Protein AF-A0A662X5G7-F1 (afdb_monomer_lite)

Secondary structure (DSSP, 8-state):
-----PPPPGGGHHHHGGGSPPPP----HHHHHHHHHHHHHHHHHHHHHHHHHHHHHHHHHHHHHHHHHHTTSSTT-TTTHHHHHHHHHHHHHHHHHHHHHHHHHHHHHTTTS-HHHHHHHHHHHHHHHHHHHHHHHHHHHHHHHHHHHHHHH-HHHHHHHHHHHHHHHHHHHHHH-TT-HHHHHHHHHGGG-S---S-----S-HHHHHHHHHHHHHHHHHHTTTS--HHHHHHHHTS---HHHHHHHHHHHTT----TT-TTSHHHH-HHHHHHHHHHHHHHHHHHHHHHHHHHHHHHHHHHHHHHHHHHHHHHHHHHHHHHHHHHHHHHHHHHHHHHHTT-

Sequence (344 aa):
MKKDYQQAPDEDVAAAASRLPPPIPAMTLDAQEKRRSAVICTVLAICASLVAVSWLVAISTVFNAHTLASAGFAPFGKSVLQDVYVSLAYIFVVVAVLVTIAVNILVCRAVSLRRALALSVLWRVLLVSVSCFLVALVAANIDAFGYGDRVTSREVEFREEFNDFFCDLRVTQVCADEGEYSKLLEMFSAVETDGSSTNKTLGASSTSASERVWRYCRTELVDHNGSLLMTQLAFLGSCNTTNTVDNWCGNYTMGLSSNASSPLSPFSVNPGKYRSFQTEWPKRVRLDTFYLGIVLVCLLLLCFSMRTIKDDGRAARAGFELVEVKSTVAARDNAEGIQSRTLR

pLDDT: mean 72.73, std 13.63, range [34.59, 94.19]

Foldseek 3Di:
DDDDDDDDDPPPPVVVVVPDDDPPPPCPPVNVVVVVLVVLLVLLLVLLVLLLVLLVLVLVLLVVLLVCVLLCLVVPPPDDVSVVSVVLSVVSVVLSVVSNVLSVCCNVCVVPDDVLVSLVSSLVNLVVSLVSLVVVLVSLVVSLVVLLCCVPVVVQVLLVSVLVSLLLLVLLVQLLPPPNVVLLCLLQVCVPDPDDPDDDPPVPDPVVSVVLSVVSNVVSCVSCVSDRDPVSVVLNVVADDDSLQSNLSNCVSVVHDRRSPDCSGRCNRGVVSSVCSSPVSSVSSVVSSVVSVVSSVVSVVSSVVSVVVSVVVVVVVVVVVVVVVVVVVVVVVVVVVVVVVVVD

Radius of gyration: 38.56 Å; chains: 1; bounding box: 90×52×142 Å

Structure (mmCIF, N/CA/C/O backbone):
data_AF-A0A662X5G7-F1
#
_entry.id   AF-A0A662X5G7-F1
#
loop_
_atom_site.group_PDB
_atom_site.id
_atom_site.type_symbol
_atom_site.label_atom_id
_atom_site.label_alt_id
_atom_site.label_comp_id
_atom_site.label_asym_id
_atom_site.label_entity_id
_atom_site.label_seq_id
_atom_site.pdbx_PDB_ins_code
_atom_site.Cartn_x
_atom_site.Cartn_y
_atom_site.Cartn_z
_atom_site.occupancy
_atom_site.B_iso_or_equiv
_atom_site.auth_seq_id
_atom_site.auth_comp_id
_atom_site.auth_asym_id
_atom_site.auth_atom_id
_atom_site.pdbx_PDB_model_num
ATOM 1 N N . MET A 1 1 ? 42.450 -31.951 -93.148 1.00 42.38 1 MET A N 1
ATOM 2 C CA . MET A 1 1 ? 41.132 -31.302 -92.988 1.00 42.38 1 MET A CA 1
ATOM 3 C C . MET A 1 1 ? 41.199 -30.363 -91.790 1.00 42.38 1 MET A C 1
ATOM 5 O O . MET A 1 1 ? 41.261 -30.839 -90.664 1.00 42.38 1 MET A O 1
ATOM 9 N N . LYS A 1 2 ? 41.308 -29.052 -92.044 1.00 36.97 2 LYS A N 1
ATOM 10 C CA . LYS A 1 2 ? 41.233 -27.984 -91.033 1.00 36.97 2 LYS A CA 1
ATOM 11 C C . LYS A 1 2 ? 39.755 -27.748 -90.702 1.00 36.97 2 LYS A C 1
ATOM 13 O O . LYS A 1 2 ? 38.946 -27.717 -91.622 1.00 36.97 2 LYS A O 1
ATOM 18 N N . LYS A 1 3 ? 39.410 -27.647 -89.416 1.00 46.53 3 LYS A N 1
ATOM 19 C CA . LYS A 1 3 ? 38.078 -27.225 -88.964 1.00 46.53 3 LYS A CA 1
ATOM 20 C C . LYS A 1 3 ? 38.102 -25.712 -88.780 1.00 46.53 3 LYS A C 1
ATOM 22 O O . LYS A 1 3 ? 38.839 -25.226 -87.926 1.00 46.53 3 LYS A O 1
ATOM 27 N N . ASP A 1 4 ? 37.310 -25.012 -89.579 1.00 46.53 4 ASP A N 1
ATOM 28 C CA . ASP A 1 4 ? 37.060 -23.584 -89.432 1.00 46.53 4 ASP A CA 1
ATOM 29 C C . ASP A 1 4 ? 36.058 -23.368 -88.290 1.00 46.53 4 ASP A C 1
ATOM 31 O O . ASP A 1 4 ? 34.952 -23.910 -88.298 1.00 46.53 4 ASP A O 1
ATOM 35 N N . TYR A 1 5 ? 36.475 -22.614 -87.272 1.00 48.06 5 TYR A N 1
ATOM 36 C CA . TYR A 1 5 ? 35.601 -22.122 -86.211 1.00 48.06 5 TYR A CA 1
ATOM 37 C C . TYR A 1 5 ? 34.885 -20.874 -86.736 1.00 48.06 5 TYR A C 1
ATOM 39 O O . TYR A 1 5 ? 35.506 -19.828 -86.919 1.00 48.06 5 TYR A O 1
ATOM 47 N N . GLN A 1 6 ? 33.583 -20.993 -86.999 1.00 48.44 6 GLN A N 1
ATOM 48 C CA . GLN A 1 6 ? 32.720 -19.848 -87.273 1.00 48.44 6 GLN A CA 1
ATOM 49 C C . GLN A 1 6 ? 32.523 -19.040 -85.990 1.00 48.44 6 GLN A C 1
ATOM 51 O O . GLN A 1 6 ? 32.000 -19.527 -84.988 1.00 48.44 6 GLN A O 1
ATOM 56 N N . GLN A 1 7 ? 32.984 -17.798 -86.051 1.00 50.19 7 GLN A N 1
ATOM 57 C CA . GLN A 1 7 ? 32.819 -16.766 -85.044 1.00 50.19 7 GLN A CA 1
ATOM 58 C C . GLN A 1 7 ? 31.354 -16.308 -85.058 1.00 50.19 7 GLN A C 1
ATOM 60 O O . GLN A 1 7 ? 30.840 -15.900 -86.100 1.00 50.19 7 GLN A O 1
ATOM 65 N N . ALA A 1 8 ? 30.664 -16.459 -83.926 1.00 54.62 8 ALA A N 1
ATOM 66 C CA . ALA A 1 8 ? 29.292 -15.992 -83.762 1.00 54.62 8 ALA A CA 1
ATOM 67 C C . ALA A 1 8 ? 29.250 -14.448 -83.786 1.00 54.62 8 ALA A C 1
ATOM 69 O O . ALA A 1 8 ? 30.178 -13.824 -83.268 1.00 54.62 8 ALA A O 1
ATOM 70 N N . PRO A 1 9 ? 28.217 -13.829 -84.386 1.00 53.16 9 PRO A N 1
ATOM 71 C CA . PRO A 1 9 ? 28.093 -12.377 -84.461 1.00 53.16 9 PRO A CA 1
ATOM 72 C C . PRO A 1 9 ? 27.760 -11.765 -83.089 1.00 53.16 9 PRO A C 1
ATOM 74 O O . PRO A 1 9 ? 26.829 -12.193 -82.412 1.00 53.16 9 PRO A O 1
ATOM 77 N N . ASP A 1 10 ? 28.521 -10.737 -82.709 1.00 56.06 10 ASP A N 1
ATOM 78 C CA . ASP A 1 10 ? 28.479 -9.996 -81.434 1.00 56.06 10 ASP A CA 1
ATOM 79 C C . ASP A 1 10 ? 27.218 -9.115 -81.219 1.00 56.06 10 ASP A C 1
ATOM 81 O O . ASP A 1 10 ? 27.183 -8.285 -80.309 1.00 56.06 10 ASP A O 1
ATOM 85 N N . GLU A 1 11 ? 26.159 -9.252 -82.022 1.00 55.19 11 GLU A N 1
ATOM 86 C CA . GLU A 1 11 ? 25.048 -8.279 -82.025 1.00 55.19 11 GLU A CA 1
ATOM 87 C C . GLU A 1 11 ? 23.977 -8.488 -80.934 1.00 55.19 11 GLU A C 1
ATOM 89 O O . GLU A 1 11 ? 23.247 -7.548 -80.619 1.00 55.19 11 GLU A O 1
ATOM 94 N N . ASP A 1 12 ? 23.928 -9.640 -80.256 1.00 51.19 12 ASP A N 1
ATOM 95 C CA . ASP A 1 12 ? 22.865 -9.928 -79.270 1.00 51.19 12 ASP A CA 1
ATOM 96 C C . ASP A 1 12 ? 23.218 -9.598 -77.803 1.00 51.19 12 ASP A C 1
ATOM 98 O O . ASP A 1 12 ? 22.360 -9.663 -76.918 1.00 51.19 12 ASP A O 1
ATOM 102 N N . VAL A 1 13 ? 24.454 -9.179 -77.504 1.00 55.19 13 VAL A N 1
ATOM 103 C CA . VAL A 1 13 ? 24.863 -8.852 -76.119 1.00 55.19 13 VAL A CA 1
ATOM 104 C C . VAL A 1 13 ? 24.394 -7.450 -75.697 1.00 55.19 13 VAL A C 1
ATOM 106 O O . VAL A 1 13 ? 24.123 -7.206 -74.518 1.00 55.19 13 VAL A O 1
ATOM 109 N N . ALA A 1 14 ? 24.204 -6.531 -76.648 1.00 55.00 14 ALA A N 1
ATOM 110 C CA . ALA A 1 14 ? 23.790 -5.157 -76.352 1.00 55.00 14 ALA A CA 1
ATOM 111 C C . ALA A 1 14 ? 22.304 -5.040 -75.947 1.00 55.00 14 ALA A C 1
ATOM 113 O O . ALA A 1 14 ? 21.947 -4.183 -75.136 1.00 55.00 14 ALA A O 1
ATOM 114 N N . ALA A 1 15 ? 21.432 -5.924 -76.445 1.00 54.62 15 ALA A N 1
ATOM 115 C CA . ALA A 1 15 ? 19.996 -5.876 -76.157 1.00 54.62 15 ALA A CA 1
ATOM 116 C C . ALA A 1 15 ? 19.617 -6.463 -74.780 1.00 54.62 15 ALA A C 1
ATOM 118 O O . ALA A 1 15 ? 18.563 -6.126 -74.238 1.00 54.62 15 ALA A O 1
ATOM 119 N N . ALA A 1 16 ? 20.479 -7.287 -74.173 1.00 55.69 16 ALA A N 1
ATOM 120 C CA . ALA A 1 16 ? 20.254 -7.845 -72.836 1.00 55.69 16 ALA A CA 1
ATOM 121 C C . ALA A 1 16 ? 20.600 -6.861 -71.697 1.00 55.69 16 ALA A C 1
ATOM 123 O O . ALA A 1 16 ? 20.043 -6.963 -70.603 1.00 55.69 16 ALA A O 1
ATOM 124 N N . ALA A 1 17 ? 21.462 -5.869 -71.949 1.00 56.16 17 ALA A N 1
ATOM 125 C CA . ALA A 1 17 ? 21.876 -4.883 -70.946 1.00 56.16 17 ALA A CA 1
ATOM 126 C C . ALA A 1 17 ? 20.803 -3.815 -70.638 1.00 56.16 17 ALA A C 1
ATOM 128 O O . ALA A 1 17 ? 20.851 -3.178 -69.587 1.00 56.16 17 ALA A O 1
ATOM 129 N N . SER A 1 18 ? 19.802 -3.637 -71.508 1.00 56.34 18 SER A N 1
ATOM 130 C CA . SER A 1 18 ? 18.741 -2.626 -71.347 1.00 56.34 18 SER A CA 1
ATOM 131 C C . SER A 1 18 ? 17.572 -3.066 -70.451 1.00 56.34 18 SER A C 1
ATOM 133 O O . SER A 1 18 ? 16.663 -2.278 -70.195 1.00 56.34 18 SER A O 1
ATOM 135 N N . ARG A 1 19 ? 17.593 -4.307 -69.941 1.00 58.38 19 ARG A N 1
ATOM 136 C CA . ARG A 1 19 ? 16.584 -4.852 -69.008 1.00 58.38 19 ARG A CA 1
ATOM 137 C C . ARG A 1 19 ? 17.093 -5.022 -67.578 1.00 58.38 19 ARG A C 1
ATOM 139 O O . ARG A 1 19 ? 16.466 -5.724 -66.786 1.00 58.38 19 ARG A O 1
ATOM 146 N N . LEU A 1 20 ? 18.220 -4.403 -67.230 1.00 61.62 20 LEU A N 1
ATOM 147 C CA . LEU A 1 20 ? 18.633 -4.345 -65.834 1.00 61.62 20 LEU A CA 1
ATOM 148 C C . LEU A 1 20 ? 17.648 -3.438 -65.076 1.00 61.62 20 LEU A C 1
ATOM 150 O O . LEU A 1 20 ? 17.438 -2.298 -65.498 1.00 61.62 20 LEU A O 1
ATOM 154 N N . PRO A 1 21 ? 17.005 -3.927 -63.996 1.00 71.06 21 PRO A N 1
ATOM 155 C CA . PRO A 1 21 ? 16.159 -3.083 -63.165 1.00 71.06 21 PRO A CA 1
ATOM 156 C C . PRO A 1 21 ? 16.972 -1.861 -62.717 1.00 71.06 21 PRO A C 1
ATOM 158 O O . PRO A 1 21 ? 18.174 -2.003 -62.462 1.00 71.06 21 PRO A O 1
ATOM 161 N N . PRO A 1 22 ? 16.356 -0.666 -62.643 1.00 69.88 22 PRO A N 1
ATOM 162 C CA . PRO A 1 22 ? 17.065 0.539 -62.240 1.00 69.88 22 PRO A CA 1
ATOM 163 C C . PRO A 1 22 ? 17.804 0.267 -60.924 1.00 69.88 22 PRO A C 1
ATOM 165 O O . PRO A 1 22 ? 17.226 -0.375 -60.038 1.00 69.88 22 PRO A O 1
ATOM 16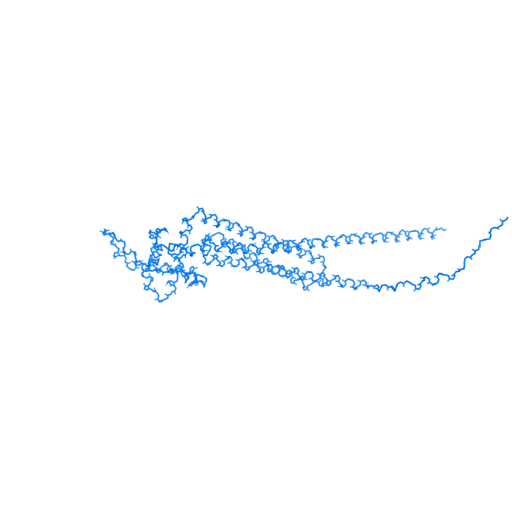8 N N . PRO A 1 23 ? 19.073 0.698 -60.794 1.00 63.03 23 PRO A N 1
ATOM 169 C CA . PRO A 1 23 ? 19.844 0.469 -59.585 1.00 63.03 23 PRO A CA 1
ATOM 170 C C . PRO A 1 23 ? 19.035 1.013 -58.414 1.00 63.03 23 PRO A C 1
ATOM 172 O O . PRO A 1 23 ? 18.697 2.198 -58.385 1.00 63.03 23 PRO A O 1
ATOM 175 N N . ILE A 1 24 ? 18.669 0.124 -57.485 1.00 61.56 24 ILE A N 1
ATOM 176 C CA . ILE A 1 24 ? 17.982 0.506 -56.253 1.00 61.56 24 ILE A CA 1
ATOM 177 C C . ILE A 1 24 ? 18.830 1.629 -55.655 1.00 61.56 24 ILE A C 1
ATOM 179 O O . ILE A 1 24 ? 20.022 1.391 -55.434 1.00 61.56 24 ILE A O 1
ATOM 183 N N . PRO A 1 25 ? 18.282 2.845 -55.458 1.00 60.75 25 PRO A N 1
ATOM 184 C CA . PRO A 1 25 ? 19.070 3.969 -54.987 1.00 60.75 25 PRO A CA 1
ATOM 185 C C . PRO A 1 25 ? 19.725 3.534 -53.687 1.00 60.75 25 PRO A C 1
ATOM 187 O O . PRO A 1 25 ? 19.033 3.212 -52.718 1.00 60.75 25 PRO A O 1
ATOM 190 N N . ALA A 1 26 ? 21.056 3.434 -53.716 1.00 61.00 26 ALA A N 1
ATOM 191 C CA . ALA A 1 26 ? 21.847 3.015 -52.580 1.00 61.00 26 ALA A CA 1
ATOM 192 C C . ALA A 1 26 ? 21.530 3.996 -51.458 1.00 61.00 26 ALA A C 1
ATOM 194 O O . ALA A 1 26 ? 21.950 5.152 -51.483 1.00 61.00 26 ALA A O 1
ATOM 195 N N . MET A 1 27 ? 20.695 3.553 -50.520 1.00 55.91 27 MET A N 1
ATOM 196 C CA . MET A 1 27 ? 20.381 4.321 -49.334 1.00 55.91 27 MET A CA 1
ATOM 197 C C . MET A 1 27 ? 21.729 4.600 -48.681 1.00 55.91 27 MET A C 1
ATOM 199 O O . MET A 1 27 ? 22.425 3.659 -48.296 1.00 55.91 27 MET A O 1
ATOM 203 N N . THR A 1 28 ? 22.140 5.868 -48.668 1.00 75.69 28 THR A N 1
ATOM 204 C CA . THR A 1 28 ? 23.472 6.236 -48.196 1.00 75.69 28 THR A CA 1
ATOM 205 C C . THR A 1 28 ? 23.640 5.709 -46.776 1.00 75.69 28 THR A C 1
ATOM 207 O O . THR A 1 28 ? 22.684 5.701 -45.992 1.00 75.69 28 THR A O 1
ATOM 210 N N . LEU A 1 29 ? 24.833 5.205 -46.458 1.00 72.50 29 LEU A N 1
ATOM 211 C CA . LEU A 1 29 ? 25.148 4.600 -45.160 1.00 72.50 29 LEU A CA 1
ATOM 212 C C . LEU A 1 29 ? 24.662 5.494 -43.993 1.00 72.50 29 LEU A C 1
ATOM 214 O O . LEU A 1 29 ? 24.060 5.008 -43.034 1.00 72.50 29 LEU A O 1
ATOM 218 N N . ASP A 1 30 ? 24.783 6.813 -44.170 1.00 74.06 30 ASP A N 1
ATOM 219 C CA . ASP A 1 30 ? 24.312 7.866 -43.265 1.00 74.06 30 ASP A CA 1
ATOM 220 C C . ASP A 1 30 ? 22.794 7.851 -43.018 1.00 74.06 30 ASP A C 1
ATOM 222 O O . ASP A 1 30 ? 22.331 8.045 -41.889 1.00 74.06 30 ASP A O 1
ATOM 226 N N . ALA A 1 31 ? 21.981 7.605 -44.050 1.00 76.00 31 ALA A N 1
ATOM 227 C CA . ALA A 1 31 ? 20.525 7.546 -43.926 1.00 76.00 31 ALA A CA 1
ATOM 228 C C . ALA A 1 31 ? 20.070 6.292 -43.159 1.00 76.00 31 ALA A C 1
ATOM 230 O O . ALA A 1 31 ? 19.127 6.364 -42.359 1.00 76.00 31 ALA A O 1
ATOM 231 N N . GLN A 1 32 ? 20.757 5.158 -43.349 1.00 74.25 32 GLN A N 1
ATOM 232 C CA . GLN A 1 32 ? 20.520 3.959 -42.542 1.00 74.25 32 GLN A CA 1
ATOM 233 C C . GLN A 1 32 ? 20.959 4.155 -41.088 1.00 74.25 32 GLN A C 1
ATOM 235 O O . GLN A 1 32 ? 20.225 3.768 -40.172 1.00 74.25 32 GLN A O 1
ATOM 240 N N . GLU A 1 33 ? 22.106 4.792 -40.850 1.00 74.69 33 GLU A N 1
ATOM 241 C CA . GLU A 1 33 ? 22.590 5.060 -39.496 1.00 74.69 33 GLU A CA 1
ATOM 242 C C . GLU A 1 33 ? 21.677 6.034 -38.738 1.00 74.69 33 GLU A C 1
ATOM 244 O O . GLU A 1 33 ? 21.334 5.787 -37.575 1.00 74.69 33 GLU A O 1
ATOM 249 N N . LYS A 1 34 ? 21.188 7.085 -39.405 1.00 76.00 34 LYS A N 1
ATOM 250 C CA . LYS A 1 34 ? 20.240 8.042 -38.818 1.00 76.00 34 LYS A CA 1
ATOM 251 C C . LYS A 1 34 ? 18.914 7.377 -38.442 1.00 76.00 34 LYS A C 1
ATOM 253 O O . LYS A 1 34 ? 18.412 7.616 -37.342 1.00 76.00 34 LYS A O 1
ATOM 258 N N . ARG A 1 35 ? 18.376 6.490 -39.294 1.00 77.44 35 ARG A N 1
ATOM 259 C CA . ARG A 1 35 ? 17.173 5.695 -38.968 1.00 77.44 35 ARG A CA 1
ATOM 260 C C . ARG A 1 35 ? 17.403 4.775 -37.771 1.00 77.44 35 ARG A C 1
ATOM 262 O O . ARG A 1 35 ? 16.580 4.767 -36.860 1.00 77.44 35 ARG A O 1
ATOM 269 N N . ARG A 1 36 ? 18.525 4.048 -37.727 1.00 74.88 36 ARG A N 1
ATOM 270 C CA . ARG A 1 36 ? 18.869 3.180 -36.584 1.00 74.88 36 ARG A CA 1
ATOM 271 C C . ARG A 1 36 ? 19.012 3.982 -35.289 1.00 74.88 36 ARG A C 1
ATOM 273 O O . ARG A 1 36 ? 18.505 3.559 -34.255 1.00 74.88 36 ARG A O 1
ATOM 280 N N . SER A 1 37 ? 19.639 5.157 -35.350 1.00 73.56 37 SER A N 1
ATOM 281 C CA . SER A 1 37 ? 19.768 6.052 -34.195 1.00 73.56 37 SER A CA 1
ATOM 282 C C . SER A 1 37 ? 18.413 6.527 -33.678 1.00 73.56 37 SER A C 1
ATOM 284 O O . SER A 1 37 ? 18.194 6.512 -32.472 1.00 73.56 37 SER A O 1
ATOM 286 N N . ALA A 1 38 ? 17.510 6.931 -34.577 1.00 75.19 38 ALA A N 1
ATOM 287 C CA . ALA A 1 38 ? 16.179 7.395 -34.203 1.00 75.19 38 ALA A CA 1
ATOM 288 C C . ALA A 1 38 ? 15.377 6.285 -33.510 1.00 75.19 38 ALA A C 1
ATOM 290 O O . ALA A 1 38 ? 14.858 6.507 -32.422 1.00 75.19 38 ALA A O 1
ATOM 291 N N . VAL A 1 39 ? 15.369 5.075 -34.081 1.00 76.12 39 VAL A N 1
ATOM 292 C CA . VAL A 1 39 ? 14.680 3.912 -33.497 1.00 76.12 39 VAL A CA 1
ATOM 293 C C . VAL A 1 39 ? 15.213 3.596 -32.097 1.00 76.12 39 VAL A C 1
ATOM 295 O O . VAL A 1 39 ? 14.427 3.424 -31.170 1.00 76.12 39 VAL A O 1
ATOM 298 N N . ILE A 1 40 ? 16.537 3.576 -31.910 1.00 71.69 40 ILE A N 1
ATOM 299 C CA . ILE A 1 40 ? 17.146 3.307 -30.598 1.00 71.69 40 ILE A CA 1
ATOM 300 C C . ILE A 1 40 ? 16.773 4.394 -29.584 1.00 71.69 40 ILE A C 1
ATOM 302 O O . ILE A 1 40 ? 16.412 4.066 -28.457 1.00 71.69 40 ILE A O 1
ATOM 306 N N . CYS A 1 41 ? 16.819 5.674 -29.964 1.00 71.56 41 CYS A N 1
ATOM 307 C CA . CYS A 1 41 ? 16.415 6.766 -29.076 1.00 71.56 41 CYS A CA 1
ATOM 308 C C . CYS A 1 41 ? 14.939 6.659 -28.668 1.00 71.56 41 CYS A C 1
ATOM 310 O O . CYS A 1 41 ? 14.622 6.853 -27.496 1.00 71.56 41 CYS A O 1
ATOM 312 N N . THR A 1 42 ? 14.047 6.301 -29.596 1.00 75.25 42 THR A N 1
ATOM 313 C CA . THR A 1 42 ? 12.626 6.081 -29.298 1.00 75.25 42 THR A CA 1
ATOM 314 C C . THR A 1 42 ? 12.429 4.913 -28.333 1.00 75.25 42 THR A C 1
ATOM 316 O O . THR A 1 42 ? 11.700 5.056 -27.356 1.00 75.25 42 THR A O 1
ATOM 319 N N . VAL A 1 43 ? 13.116 3.786 -28.546 1.00 76.62 43 VAL A N 1
ATOM 320 C CA . VAL A 1 43 ? 13.058 2.629 -27.635 1.00 76.62 43 VAL A CA 1
ATOM 321 C C . VAL A 1 43 ? 13.565 3.004 -26.243 1.00 76.62 43 VAL A C 1
ATOM 323 O O . VAL A 1 43 ? 12.911 2.696 -25.251 1.00 76.62 43 VAL A O 1
ATOM 326 N N . LEU A 1 44 ? 14.693 3.716 -26.156 1.00 72.44 44 LEU A N 1
ATOM 327 C CA . LEU A 1 44 ? 15.237 4.186 -24.882 1.00 72.44 44 LEU A CA 1
ATOM 328 C C . LEU A 1 44 ? 14.250 5.097 -24.150 1.00 72.44 44 LEU A C 1
ATOM 330 O O . LEU A 1 44 ? 14.040 4.896 -22.957 1.00 72.44 44 LEU A O 1
ATOM 334 N N . ALA A 1 45 ? 13.631 6.049 -24.853 1.00 73.00 45 ALA A N 1
ATOM 335 C CA . ALA A 1 45 ? 12.638 6.951 -24.278 1.00 73.00 45 ALA A CA 1
ATOM 336 C C . ALA A 1 45 ? 11.414 6.187 -23.749 1.00 73.00 45 ALA A C 1
ATOM 338 O O . ALA A 1 45 ? 11.026 6.392 -22.603 1.00 73.00 45 ALA A O 1
ATOM 339 N N . ILE A 1 46 ? 10.868 5.251 -24.534 1.00 77.31 46 ILE A N 1
ATOM 340 C CA . ILE A 1 46 ? 9.732 4.413 -24.121 1.00 77.31 46 ILE A CA 1
ATOM 341 C C . ILE A 1 46 ? 10.087 3.592 -22.876 1.00 77.31 46 ILE A C 1
ATOM 343 O O . ILE A 1 46 ? 9.335 3.602 -21.904 1.00 77.31 46 ILE A O 1
ATOM 347 N N . CYS A 1 47 ? 11.244 2.923 -22.862 1.00 75.31 47 CYS A N 1
ATOM 348 C CA . CYS A 1 47 ? 11.699 2.152 -21.704 1.00 75.31 47 CYS A CA 1
ATOM 349 C C . CYS A 1 47 ? 11.830 3.028 -20.454 1.00 75.31 47 CYS A C 1
ATOM 351 O O . CYS A 1 47 ? 11.394 2.636 -19.375 1.00 75.31 47 CYS A O 1
ATOM 353 N N . ALA A 1 48 ? 12.404 4.220 -20.597 1.00 72.69 48 ALA A N 1
ATOM 354 C CA . ALA A 1 48 ? 12.553 5.167 -19.502 1.00 72.69 48 ALA A CA 1
ATOM 355 C C . ALA A 1 48 ? 11.198 5.640 -18.953 1.00 72.69 48 ALA A C 1
ATOM 357 O O . ALA A 1 48 ? 11.008 5.666 -17.737 1.00 72.69 48 ALA A O 1
ATOM 358 N N . SER A 1 49 ? 10.241 5.952 -19.831 1.00 77.38 49 SER A N 1
ATOM 359 C CA . SER A 1 49 ? 8.877 6.312 -19.436 1.00 77.38 49 SER A CA 1
ATOM 360 C C . SER A 1 49 ? 8.161 5.161 -18.730 1.00 77.38 49 SER A C 1
ATOM 362 O O . SER A 1 49 ? 7.537 5.386 -17.699 1.00 77.38 49 SER A O 1
ATOM 364 N N . LEU A 1 50 ? 8.286 3.926 -19.226 1.00 78.12 50 LEU A N 1
ATOM 365 C CA . LEU A 1 50 ? 7.693 2.746 -18.586 1.00 78.12 50 LEU A CA 1
ATOM 366 C C . LEU A 1 50 ? 8.279 2.497 -17.194 1.00 78.12 50 LEU A C 1
ATOM 368 O O . LEU A 1 50 ? 7.534 2.198 -16.263 1.00 78.12 50 LEU A O 1
ATOM 372 N N . VAL A 1 51 ? 9.591 2.683 -17.028 1.00 78.12 51 VAL A N 1
ATOM 373 C CA . VAL A 1 51 ? 10.237 2.618 -15.713 1.00 78.12 51 VAL A CA 1
ATOM 374 C C . VAL A 1 51 ? 9.698 3.726 -14.801 1.00 78.12 51 VAL A C 1
ATOM 376 O O . VAL A 1 51 ? 9.287 3.436 -13.682 1.00 78.12 51 VAL A O 1
ATOM 379 N N . ALA A 1 52 ? 9.603 4.973 -15.259 1.00 76.81 52 ALA A N 1
ATOM 380 C CA . ALA A 1 52 ? 9.051 6.056 -14.439 1.00 76.81 52 ALA A CA 1
ATOM 381 C C . ALA A 1 52 ? 7.598 5.782 -14.000 1.00 76.81 52 ALA A C 1
ATOM 383 O O . ALA A 1 52 ? 7.275 5.897 -12.819 1.00 76.81 52 ALA A O 1
ATOM 384 N N . VAL A 1 53 ? 6.739 5.341 -14.926 1.00 78.31 53 VAL A N 1
ATOM 385 C CA . VAL A 1 53 ? 5.345 4.974 -14.631 1.00 78.31 53 VAL A CA 1
ATOM 386 C C . VAL A 1 53 ? 5.280 3.804 -13.651 1.00 78.31 53 VAL A C 1
ATOM 388 O O . VAL A 1 53 ? 4.484 3.847 -12.716 1.00 78.31 53 VAL A O 1
ATOM 391 N N . SER A 1 54 ? 6.146 2.794 -13.800 1.00 79.25 54 SER A N 1
ATOM 392 C CA . SER A 1 54 ? 6.206 1.674 -12.855 1.00 79.25 54 SER A CA 1
ATOM 393 C C . SER A 1 54 ? 6.471 2.153 -11.431 1.00 79.25 54 SER A C 1
ATOM 395 O O . SER A 1 54 ? 5.770 1.752 -10.504 1.00 79.25 54 SER A O 1
ATOM 397 N N . TRP A 1 55 ? 7.437 3.057 -11.256 1.00 80.56 55 TRP A N 1
ATOM 398 C CA . TRP A 1 55 ? 7.791 3.605 -9.951 1.00 80.56 55 TRP A CA 1
ATOM 399 C C . TRP A 1 55 ? 6.673 4.461 -9.357 1.00 80.56 55 TRP A C 1
ATOM 401 O O . TRP A 1 55 ? 6.444 4.378 -8.156 1.00 80.56 55 TRP A O 1
ATOM 411 N N . LEU A 1 56 ? 5.925 5.211 -10.170 1.00 78.56 56 LEU A N 1
ATOM 412 C CA . LEU A 1 56 ? 4.734 5.927 -9.700 1.00 78.56 56 LEU A CA 1
ATOM 413 C C . LEU A 1 56 ? 3.657 4.970 -9.177 1.00 78.56 56 LEU A C 1
ATOM 415 O O . LEU A 1 56 ? 3.079 5.227 -8.123 1.00 78.56 56 LEU A O 1
ATOM 419 N N . VAL A 1 57 ? 3.427 3.850 -9.871 1.00 75.88 57 VAL A N 1
ATOM 420 C CA . VAL A 1 57 ? 2.507 2.804 -9.400 1.00 75.88 57 VAL A CA 1
ATOM 421 C C . VAL A 1 57 ? 3.008 2.220 -8.080 1.00 75.88 57 VAL A C 1
ATOM 423 O O . VAL A 1 57 ? 2.248 2.180 -7.119 1.00 75.88 57 VAL A O 1
ATOM 426 N N . ALA A 1 58 ? 4.289 1.849 -7.990 1.00 73.94 58 ALA A N 1
ATOM 427 C CA . ALA A 1 58 ? 4.868 1.301 -6.763 1.00 73.94 58 ALA A CA 1
ATOM 428 C C . ALA A 1 58 ? 4.755 2.278 -5.582 1.00 73.94 58 ALA A C 1
ATOM 430 O O . ALA A 1 58 ? 4.272 1.904 -4.515 1.00 73.94 58 ALA A O 1
ATOM 431 N N . ILE A 1 59 ? 5.119 3.545 -5.783 1.00 75.44 59 ILE A N 1
ATOM 432 C CA . ILE A 1 59 ? 4.979 4.600 -4.773 1.00 75.44 59 ILE A CA 1
ATOM 433 C C . ILE A 1 59 ? 3.514 4.719 -4.349 1.00 75.44 59 ILE A C 1
ATOM 435 O O . ILE A 1 59 ? 3.233 4.657 -3.158 1.00 75.44 59 ILE A O 1
ATOM 439 N N . SER A 1 60 ? 2.573 4.805 -5.293 1.00 74.31 60 SER A N 1
ATOM 440 C CA . SER A 1 60 ? 1.147 4.887 -4.963 1.00 74.31 60 SER A CA 1
ATOM 441 C C . SER A 1 60 ? 0.665 3.674 -4.167 1.00 74.31 60 SER A C 1
ATOM 443 O O . SER A 1 60 ? -0.095 3.855 -3.222 1.00 74.31 60 SER A O 1
ATOM 445 N N . THR A 1 61 ? 1.101 2.456 -4.507 1.00 70.44 61 THR A N 1
ATOM 446 C CA . THR A 1 61 ? 0.725 1.244 -3.758 1.00 70.44 61 THR A CA 1
ATOM 447 C C . THR A 1 61 ? 1.289 1.256 -2.340 1.00 70.44 61 THR A C 1
ATOM 449 O O . THR A 1 61 ? 0.564 0.977 -1.391 1.00 70.44 61 THR A O 1
ATOM 452 N N . VAL A 1 62 ? 2.548 1.668 -2.165 1.00 70.00 62 VAL A N 1
ATOM 453 C CA . VAL A 1 62 ? 3.190 1.745 -0.847 1.00 70.00 62 VAL A CA 1
ATOM 454 C C . VAL A 1 62 ? 2.568 2.851 0.007 1.00 70.00 62 VAL A C 1
ATOM 456 O O . VAL A 1 62 ? 2.284 2.623 1.179 1.00 70.00 62 VAL A O 1
ATOM 459 N N . PHE A 1 63 ? 2.291 4.024 -0.569 1.00 70.62 63 PHE A N 1
ATOM 460 C CA . PHE A 1 63 ? 1.596 5.107 0.130 1.00 70.62 63 PHE A CA 1
ATOM 461 C C . PHE A 1 63 ? 0.163 4.726 0.492 1.00 70.62 63 PHE A C 1
ATOM 463 O O . PHE A 1 63 ? -0.265 5.026 1.602 1.00 70.62 63 PHE A O 1
ATOM 470 N N . ASN A 1 64 ? -0.570 4.042 -0.389 1.00 68.94 64 ASN A N 1
ATOM 471 C CA . ASN A 1 64 ? -1.913 3.555 -0.079 1.00 68.94 64 ASN A CA 1
ATOM 472 C C . ASN A 1 64 ? -1.879 2.517 1.047 1.00 68.94 64 ASN A C 1
ATOM 474 O O . ASN A 1 64 ? -2.664 2.628 1.985 1.00 68.94 64 ASN A O 1
ATOM 478 N N . ALA A 1 65 ? -0.951 1.558 0.995 1.00 66.94 65 ALA A N 1
ATOM 479 C CA . ALA A 1 65 ? -0.762 0.566 2.051 1.00 66.94 65 ALA A CA 1
ATOM 480 C C . ALA A 1 65 ? -0.391 1.227 3.387 1.00 66.94 65 ALA A C 1
ATOM 482 O O . ALA A 1 65 ? -0.992 0.914 4.413 1.00 66.94 65 ALA A O 1
ATOM 483 N N . HIS A 1 66 ? 0.528 2.197 3.367 1.00 68.75 66 HIS A N 1
ATOM 484 C CA . HIS A 1 66 ? 0.898 2.969 4.549 1.00 68.75 66 HIS A CA 1
ATOM 485 C C . HIS A 1 66 ? -0.274 3.794 5.081 1.00 68.75 66 HIS A C 1
ATOM 487 O O . HIS A 1 66 ? -0.508 3.780 6.278 1.00 68.75 66 HIS A O 1
ATOM 493 N N . THR A 1 67 ? -1.042 4.453 4.212 1.00 65.56 67 THR A N 1
ATOM 494 C CA . THR A 1 67 ? -2.204 5.268 4.604 1.00 65.56 67 THR A CA 1
ATOM 495 C C . THR A 1 67 ? -3.313 4.406 5.200 1.00 65.56 67 THR A C 1
ATOM 497 O O . THR A 1 67 ? -3.970 4.810 6.152 1.00 65.56 67 THR A O 1
ATOM 500 N N . LEU A 1 68 ? -3.526 3.200 4.666 1.00 65.38 68 LEU A N 1
ATOM 501 C CA . LEU A 1 68 ? -4.458 2.222 5.232 1.00 65.38 68 LEU A CA 1
ATOM 502 C C . LEU A 1 68 ? -3.974 1.725 6.597 1.00 65.38 68 LEU A C 1
ATOM 504 O O . LEU A 1 68 ? -4.776 1.622 7.523 1.00 65.38 68 LEU A O 1
ATOM 508 N N . ALA A 1 69 ? -2.673 1.462 6.730 1.00 64.69 69 ALA A N 1
ATOM 509 C CA . ALA A 1 69 ? -2.073 1.065 7.996 1.00 64.69 69 ALA A CA 1
ATOM 510 C C . ALA A 1 69 ? -2.140 2.188 9.042 1.00 64.69 69 ALA A C 1
ATOM 512 O O . ALA A 1 69 ? -2.590 1.952 10.157 1.00 64.69 69 ALA A O 1
ATOM 513 N N . SER A 1 70 ? -1.786 3.420 8.673 1.00 60.97 70 SER A N 1
ATOM 514 C CA . SER A 1 70 ? -1.831 4.595 9.549 1.00 60.97 70 SER A CA 1
ATOM 515 C C . SER A 1 70 ? -3.259 5.018 9.886 1.00 60.97 70 SER A C 1
ATOM 517 O O . SER A 1 70 ? -3.502 5.568 10.952 1.00 60.97 70 SER A O 1
ATOM 519 N N . ALA A 1 71 ? -4.220 4.739 9.003 1.00 60.22 71 ALA A N 1
ATOM 520 C CA . ALA A 1 71 ? -5.637 4.902 9.298 1.00 60.22 71 ALA A CA 1
ATOM 521 C C . ALA A 1 71 ? -6.185 3.803 10.232 1.00 60.22 71 ALA A C 1
ATOM 523 O O . ALA A 1 71 ? -7.357 3.871 10.589 1.00 60.22 71 ALA A O 1
ATOM 524 N N . GLY A 1 72 ? -5.359 2.828 10.636 1.00 58.72 72 GLY A N 1
ATOM 525 C CA . GLY A 1 72 ? -5.694 1.744 11.564 1.00 58.72 72 GLY A CA 1
ATOM 526 C C . GLY A 1 72 ? -6.463 0.575 10.939 1.00 58.72 72 GLY A C 1
ATOM 527 O O . GLY A 1 72 ? -6.877 -0.340 11.642 1.00 58.72 72 GLY A O 1
ATOM 528 N N . PHE A 1 73 ? -6.590 0.533 9.607 1.00 58.97 73 PHE A N 1
ATOM 529 C CA . PHE A 1 73 ? -7.145 -0.628 8.894 1.00 58.97 73 PHE A CA 1
ATOM 530 C C . PHE A 1 73 ? -6.167 -1.806 8.787 1.00 58.97 73 PHE A C 1
ATOM 532 O O . PHE A 1 73 ? -6.554 -2.885 8.340 1.00 58.97 73 PHE A O 1
ATOM 539 N N . ALA A 1 74 ? -4.912 -1.612 9.200 1.00 58.19 74 ALA A N 1
ATOM 540 C CA . ALA A 1 74 ? -3.991 -2.689 9.538 1.00 58.19 74 ALA A CA 1
ATOM 541 C C . ALA A 1 74 ? -3.714 -2.614 11.052 1.00 58.19 74 ALA A C 1
ATOM 543 O O . ALA A 1 74 ? -2.729 -1.994 11.457 1.00 58.19 74 ALA A O 1
ATOM 544 N N . PRO A 1 75 ? -4.582 -3.193 11.901 1.00 50.00 75 PRO A N 1
ATOM 545 C CA . PRO A 1 75 ? -4.490 -3.028 13.358 1.00 50.00 75 PRO A CA 1
ATOM 546 C C . PRO A 1 75 ? -3.208 -3.642 13.958 1.00 50.00 75 PRO A C 1
ATOM 548 O O . PRO A 1 75 ? -2.774 -3.274 15.043 1.00 50.00 75 PRO A O 1
ATOM 551 N N . PHE A 1 76 ? -2.506 -4.494 13.206 1.00 53.84 76 PHE A N 1
ATOM 552 C CA . PHE A 1 76 ? -1.388 -5.306 13.696 1.00 53.84 76 PHE A CA 1
ATOM 553 C C . PHE A 1 76 ? 0.015 -4.665 13.600 1.00 53.84 76 PHE A C 1
ATOM 555 O O . PHE A 1 76 ? 1.022 -5.376 13.653 1.00 53.84 76 PHE A O 1
ATOM 562 N N . GLY A 1 77 ? 0.120 -3.346 13.411 1.00 48.66 77 GLY A N 1
ATOM 563 C CA . GLY A 1 77 ? 1.343 -2.712 12.894 1.00 48.66 77 GLY A CA 1
ATOM 564 C C . GLY A 1 77 ? 2.222 -1.896 13.848 1.00 48.66 77 GLY A C 1
ATOM 565 O O . GLY A 1 77 ? 3.287 -1.473 13.407 1.00 48.66 77 GLY A O 1
ATOM 566 N N . LYS A 1 78 ? 1.844 -1.658 15.111 1.00 51.44 78 LYS A N 1
ATOM 567 C CA . LYS A 1 78 ? 2.391 -0.528 15.900 1.00 51.44 78 LYS A CA 1
ATOM 568 C C . LYS A 1 78 ? 3.890 -0.535 16.294 1.00 51.44 78 LYS A C 1
ATOM 570 O O . LYS A 1 78 ? 4.270 0.376 17.015 1.00 51.44 78 LYS A O 1
ATOM 575 N N . SER A 1 79 ? 4.788 -1.439 15.869 1.00 54.28 79 SER A N 1
ATOM 576 C CA . SER A 1 79 ? 6.210 -1.239 16.272 1.00 54.28 79 SER A CA 1
ATOM 577 C C . SER A 1 79 ? 7.357 -1.809 15.441 1.00 54.28 79 SER A C 1
ATOM 579 O O . SER A 1 79 ? 8.490 -1.414 15.685 1.00 54.28 79 SER A O 1
ATOM 581 N N . VAL A 1 80 ? 7.149 -2.709 14.473 1.00 56.41 80 VAL A N 1
ATOM 582 C CA . VAL A 1 80 ? 8.292 -3.224 13.676 1.00 56.41 80 VAL A CA 1
ATOM 583 C C . VAL A 1 80 ? 7.985 -3.266 12.190 1.00 56.41 80 VAL A C 1
ATOM 585 O O . VAL A 1 80 ? 8.757 -2.758 11.383 1.00 56.41 80 VAL A O 1
ATOM 588 N N . LEU A 1 81 ? 6.838 -3.825 11.803 1.00 56.81 81 LEU A N 1
ATOM 589 C CA . LEU A 1 81 ? 6.449 -3.883 10.393 1.00 56.81 81 LEU A CA 1
ATOM 590 C C . LEU A 1 81 ? 6.172 -2.492 9.818 1.00 56.81 81 LEU A C 1
ATOM 592 O O . LEU A 1 81 ? 6.591 -2.220 8.700 1.00 56.81 81 LEU A O 1
ATOM 596 N N . GLN A 1 82 ? 5.546 -1.594 10.582 1.00 63.09 82 GLN A N 1
ATOM 597 C CA . GLN A 1 82 ? 5.311 -0.216 10.149 1.00 63.09 82 GLN A CA 1
ATOM 598 C C . GLN A 1 82 ? 6.623 0.538 9.899 1.00 63.09 82 GLN A C 1
ATOM 600 O O . GLN A 1 82 ? 6.768 1.153 8.845 1.00 63.09 82 GLN A O 1
ATOM 605 N N . ASP A 1 83 ? 7.605 0.418 10.793 1.00 65.69 83 ASP A N 1
ATOM 606 C CA . ASP A 1 83 ? 8.922 1.042 10.620 1.00 65.69 83 ASP A CA 1
ATOM 607 C C . ASP A 1 83 ? 9.679 0.457 9.426 1.00 65.69 83 ASP A C 1
ATOM 609 O O . ASP A 1 83 ? 10.317 1.190 8.664 1.00 65.69 83 ASP A O 1
ATOM 613 N N . VAL A 1 84 ? 9.559 -0.855 9.204 1.00 68.56 84 VAL A N 1
ATOM 614 C CA . VAL A 1 84 ? 10.099 -1.524 8.015 1.00 68.56 84 VAL A CA 1
ATOM 615 C C . VAL A 1 84 ? 9.401 -1.026 6.750 1.00 68.56 84 VAL A C 1
ATOM 617 O O . VAL A 1 84 ? 10.083 -0.744 5.769 1.00 68.56 84 VAL A O 1
ATOM 620 N N . TYR A 1 85 ? 8.079 -0.848 6.753 1.00 67.12 85 TYR A N 1
ATOM 621 C CA . TYR A 1 85 ? 7.333 -0.330 5.605 1.00 67.12 85 TYR A CA 1
ATOM 622 C C . TYR A 1 85 ? 7.655 1.128 5.302 1.00 67.12 85 TYR A C 1
ATOM 624 O O . TYR A 1 85 ? 7.834 1.466 4.135 1.00 67.12 85 TYR A O 1
ATOM 632 N N . VAL A 1 86 ? 7.778 1.980 6.319 1.00 68.25 86 VAL A N 1
ATOM 633 C CA . VAL A 1 86 ? 8.197 3.380 6.158 1.00 68.25 86 VAL A CA 1
ATOM 634 C C . VAL A 1 86 ? 9.633 3.444 5.635 1.00 68.25 86 VAL A C 1
ATOM 636 O O . VAL A 1 86 ? 9.915 4.179 4.688 1.00 68.25 86 VAL A O 1
ATOM 639 N N . SER A 1 87 ? 10.531 2.618 6.178 1.00 72.88 87 SER A N 1
ATOM 640 C CA . SER A 1 87 ? 11.921 2.525 5.718 1.00 72.88 87 SER A CA 1
ATOM 641 C C . SER A 1 87 ? 12.004 2.026 4.277 1.00 72.88 87 SER A C 1
ATOM 643 O O . SER A 1 87 ? 12.721 2.605 3.460 1.00 72.88 87 SER A O 1
ATOM 645 N N . LEU A 1 88 ? 11.234 0.990 3.933 1.00 70.69 88 LEU A N 1
ATOM 646 C CA . LEU A 1 88 ? 11.114 0.497 2.566 1.00 70.69 88 LEU A CA 1
ATOM 647 C C . LEU A 1 88 ? 10.566 1.600 1.667 1.00 70.69 88 LEU A C 1
ATOM 649 O O . LEU A 1 88 ? 11.205 1.902 0.668 1.00 70.69 88 LEU A O 1
ATOM 653 N N . ALA A 1 89 ? 9.459 2.250 2.024 1.00 70.69 89 ALA A N 1
ATOM 654 C CA . ALA A 1 89 ? 8.869 3.349 1.261 1.00 70.69 89 ALA A CA 1
ATOM 655 C C . ALA A 1 89 ? 9.893 4.448 0.964 1.00 70.69 89 ALA A C 1
ATOM 657 O O . ALA A 1 89 ? 10.026 4.871 -0.184 1.00 70.69 89 ALA A O 1
ATOM 658 N N . TYR A 1 90 ? 10.672 4.851 1.968 1.00 73.31 90 TYR A N 1
ATOM 659 C CA . TYR A 1 90 ? 11.738 5.831 1.803 1.00 73.31 90 TYR A CA 1
ATOM 660 C C . TYR A 1 90 ? 12.832 5.337 0.848 1.00 73.31 90 TYR A C 1
ATOM 662 O O . TYR A 1 90 ? 13.223 6.061 -0.068 1.00 73.31 90 TYR A O 1
ATOM 670 N N . ILE A 1 91 ? 13.279 4.084 0.990 1.00 77.81 91 ILE A N 1
ATOM 671 C CA . ILE A 1 91 ? 14.227 3.456 0.057 1.00 77.81 91 ILE A CA 1
ATOM 672 C C . ILE A 1 91 ? 13.649 3.444 -1.365 1.00 77.81 91 ILE A C 1
ATOM 674 O O . ILE A 1 91 ? 14.348 3.820 -2.303 1.00 77.81 91 ILE A O 1
ATOM 678 N N . PHE A 1 92 ? 12.377 3.077 -1.541 1.00 73.50 92 PHE A N 1
ATOM 679 C CA . PHE A 1 92 ? 11.702 3.083 -2.839 1.00 73.50 92 PHE A CA 1
ATOM 680 C C . PHE A 1 92 ? 11.666 4.498 -3.433 1.00 73.50 92 PHE A C 1
ATOM 682 O O . PHE A 1 92 ? 12.004 4.667 -4.602 1.00 73.50 92 PHE A O 1
ATOM 689 N N . VAL A 1 93 ? 11.341 5.527 -2.648 1.00 73.56 93 VAL A N 1
ATOM 690 C CA . VAL A 1 93 ? 11.352 6.926 -3.109 1.00 73.56 93 VAL A CA 1
ATOM 691 C C . VAL A 1 93 ? 12.760 7.361 -3.523 1.00 73.56 93 VAL A C 1
ATOM 693 O O . VAL A 1 93 ? 12.934 7.909 -4.612 1.00 73.56 93 VAL A O 1
ATOM 696 N N . VAL A 1 94 ? 13.782 7.078 -2.711 1.00 78.88 94 VAL A N 1
ATOM 697 C CA . VAL A 1 94 ? 15.179 7.414 -3.035 1.00 78.88 94 VAL A CA 1
ATOM 698 C C . VAL A 1 94 ? 15.619 6.717 -4.322 1.00 78.88 94 VAL A C 1
ATOM 700 O O . VAL A 1 94 ? 16.177 7.360 -5.213 1.00 78.88 94 VAL A O 1
ATOM 703 N N . VAL A 1 95 ? 15.334 5.421 -4.465 1.00 77.50 95 VAL A N 1
ATOM 704 C CA . VAL A 1 95 ? 15.664 4.672 -5.683 1.00 77.50 95 VAL A CA 1
ATOM 705 C C . VAL A 1 95 ? 14.898 5.231 -6.884 1.00 77.50 95 VAL A C 1
ATOM 707 O O . VAL A 1 95 ? 15.513 5.443 -7.926 1.00 77.50 95 VAL A O 1
ATOM 710 N N . ALA A 1 96 ? 13.610 5.555 -6.751 1.00 74.44 96 ALA A N 1
ATOM 711 C CA . ALA A 1 96 ? 12.818 6.166 -7.819 1.00 74.44 96 ALA A CA 1
ATOM 712 C C . ALA A 1 96 ? 13.419 7.496 -8.296 1.00 74.44 96 ALA A C 1
ATOM 714 O O . ALA A 1 96 ? 13.526 7.736 -9.503 1.00 74.44 96 ALA A O 1
ATOM 715 N N . VAL A 1 97 ? 13.861 8.347 -7.364 1.00 75.31 97 VAL A N 1
ATOM 716 C CA . VAL A 1 97 ? 14.534 9.615 -7.676 1.00 75.31 97 VAL A CA 1
ATOM 717 C C . VAL A 1 97 ? 15.846 9.356 -8.415 1.00 75.31 97 VAL A C 1
ATOM 719 O O . VAL A 1 97 ? 16.072 9.943 -9.474 1.00 75.31 97 VAL A O 1
ATOM 722 N N . LEU A 1 98 ? 16.684 8.437 -7.928 1.00 78.94 98 LEU A N 1
ATOM 723 C CA . LEU A 1 98 ? 17.949 8.080 -8.583 1.00 78.94 98 LEU A CA 1
ATOM 724 C C . LEU A 1 98 ? 17.733 7.518 -9.993 1.00 78.94 98 LEU A C 1
ATOM 726 O O . LEU A 1 98 ? 18.449 7.887 -10.926 1.00 78.94 98 LEU A O 1
ATOM 730 N N . VAL A 1 99 ? 16.725 6.664 -10.164 1.00 74.88 99 VAL A N 1
ATOM 731 C CA . VAL A 1 99 ? 16.319 6.107 -11.457 1.00 74.88 99 VAL A CA 1
ATOM 732 C C . VAL A 1 99 ? 15.853 7.216 -12.397 1.00 74.88 99 VAL A C 1
ATOM 734 O O . VAL A 1 99 ? 16.302 7.271 -13.540 1.00 74.88 99 VAL A O 1
ATOM 737 N N . THR A 1 100 ? 15.026 8.140 -11.915 1.00 71.94 100 THR A N 1
ATOM 738 C CA . THR A 1 100 ? 14.523 9.279 -12.697 1.00 71.94 100 THR A CA 1
ATOM 739 C C . THR A 1 100 ? 15.656 10.213 -13.115 1.00 71.94 100 THR A C 1
ATOM 741 O O . THR A 1 100 ? 15.711 10.642 -14.267 1.00 71.94 100 THR A O 1
ATOM 744 N N . ILE A 1 101 ? 16.608 10.497 -12.223 1.00 76.81 101 ILE A N 1
ATOM 745 C CA . ILE A 1 101 ? 17.810 11.281 -12.541 1.00 76.81 101 ILE A CA 1
ATOM 746 C C . ILE A 1 101 ? 18.643 10.560 -13.605 1.00 76.81 101 ILE A C 1
ATOM 748 O O . ILE A 1 101 ? 19.013 11.170 -14.608 1.00 76.81 101 ILE A O 1
ATOM 752 N N . ALA A 1 102 ? 18.905 9.261 -13.432 1.00 74.19 102 ALA A N 1
ATOM 753 C CA . ALA A 1 102 ? 19.667 8.471 -14.396 1.00 74.19 102 ALA A CA 1
ATOM 754 C C . ALA A 1 102 ? 18.994 8.459 -15.777 1.00 74.19 102 ALA A C 1
ATOM 756 O O . ALA A 1 102 ? 19.663 8.665 -16.790 1.00 74.19 102 ALA A O 1
ATOM 757 N N . VAL A 1 103 ? 17.672 8.283 -15.817 1.00 70.69 103 VAL A N 1
ATOM 758 C CA . VAL A 1 103 ? 16.852 8.348 -17.032 1.00 70.69 103 VAL A CA 1
ATOM 759 C C . VAL A 1 103 ? 16.930 9.726 -17.689 1.00 70.69 103 VAL A C 1
ATOM 761 O O . VAL A 1 103 ? 17.189 9.810 -18.887 1.00 70.69 103 VAL A O 1
ATOM 764 N N . ASN A 1 104 ? 16.772 10.811 -16.932 1.00 70.81 104 ASN A N 1
ATOM 765 C CA . ASN A 1 104 ? 16.847 12.168 -17.478 1.00 70.81 104 ASN A CA 1
ATOM 766 C C . ASN A 1 104 ? 18.241 12.490 -18.028 1.00 70.81 104 ASN A C 1
ATOM 768 O O . ASN A 1 104 ? 18.360 13.044 -19.118 1.00 70.81 104 ASN A O 1
ATOM 772 N N . ILE A 1 105 ? 19.308 12.086 -17.331 1.00 73.88 105 ILE A N 1
ATOM 773 C CA . ILE A 1 105 ? 20.682 12.225 -17.837 1.00 73.88 105 ILE A CA 1
ATOM 774 C C . ILE A 1 105 ? 20.849 11.434 -19.139 1.00 73.88 105 ILE A C 1
ATOM 776 O O . ILE A 1 105 ? 21.460 11.940 -20.082 1.00 73.88 105 ILE A O 1
ATOM 780 N N . LEU A 1 106 ? 20.297 10.219 -19.209 1.00 68.50 106 LEU A N 1
ATOM 781 C CA . LEU A 1 106 ? 20.332 9.388 -20.410 1.00 68.50 106 LEU A CA 1
ATOM 782 C C . LEU A 1 106 ? 19.612 10.051 -21.583 1.00 68.50 106 LEU A C 1
ATOM 784 O O . LEU A 1 106 ? 20.189 10.105 -22.661 1.00 68.50 106 LEU A O 1
ATOM 788 N N . VAL A 1 107 ? 18.406 10.586 -21.384 1.00 67.56 107 VAL A N 1
ATOM 789 C CA . VAL A 1 107 ? 17.626 11.256 -22.438 1.00 67.56 107 VAL A CA 1
ATOM 790 C C . VAL A 1 107 ? 18.316 12.546 -22.892 1.00 67.56 107 VAL A C 1
ATOM 792 O O . VAL A 1 107 ? 18.523 12.740 -24.089 1.00 67.56 107 VAL A O 1
ATOM 795 N N . CYS A 1 108 ? 18.762 13.389 -21.956 1.00 67.25 108 CYS A N 1
ATOM 796 C CA . CYS A 1 108 ? 19.399 14.672 -22.264 1.00 67.25 108 CYS A CA 1
ATOM 797 C C . CYS A 1 108 ? 20.791 14.526 -22.898 1.00 67.25 108 CYS A C 1
ATOM 799 O O . CYS A 1 108 ? 21.210 15.391 -23.666 1.00 67.25 108 CYS A O 1
ATOM 801 N N . ARG A 1 109 ? 21.528 13.449 -22.591 1.00 66.56 109 ARG A N 1
ATOM 802 C CA . ARG A 1 109 ? 22.874 13.198 -23.140 1.00 66.56 109 ARG A CA 1
ATOM 803 C C . ARG A 1 109 ? 22.924 12.080 -24.177 1.00 66.56 109 ARG A C 1
ATOM 805 O O . ARG A 1 109 ? 24.013 11.782 -24.652 1.00 66.56 109 ARG A O 1
ATOM 812 N N . ALA A 1 110 ? 21.799 11.491 -24.589 1.00 56.31 110 ALA A N 1
ATOM 813 C CA . ALA A 1 110 ? 21.766 10.392 -25.567 1.00 56.31 110 ALA A CA 1
ATOM 814 C C . ALA A 1 110 ? 22.478 10.726 -26.891 1.00 56.31 110 ALA A C 1
ATOM 816 O O . ALA A 1 110 ? 22.984 9.828 -27.561 1.00 56.31 110 ALA A O 1
ATOM 817 N N . VAL A 1 111 ? 22.539 12.012 -27.252 1.00 55.56 111 VAL A N 1
ATOM 818 C CA . VAL A 1 111 ? 23.217 12.500 -28.461 1.00 55.56 111 VAL A CA 1
ATOM 819 C C . VAL A 1 111 ? 24.745 12.571 -28.291 1.00 55.56 111 VAL A C 1
ATOM 821 O O . VAL A 1 111 ? 25.466 12.405 -29.269 1.00 55.56 111 VAL A O 1
ATOM 824 N N . SER A 1 112 ? 25.259 12.773 -27.070 1.00 56.16 112 SER A N 1
ATOM 825 C CA . SER A 1 112 ? 26.698 12.948 -26.787 1.00 56.16 112 SER A CA 1
ATOM 826 C C . SER A 1 112 ? 27.360 11.751 -26.092 1.00 56.16 112 SER A C 1
ATOM 828 O O . SER A 1 112 ? 28.573 11.563 -26.189 1.00 56.16 112 SER A O 1
ATOM 830 N N . LEU A 1 113 ? 26.586 10.916 -25.397 1.00 56.44 113 LEU A N 1
ATOM 831 C CA . LEU A 1 113 ? 27.073 9.731 -24.698 1.00 56.44 113 LEU A CA 1
ATOM 832 C C . LEU A 1 113 ? 27.193 8.545 -25.663 1.00 56.44 113 LEU A C 1
ATOM 834 O O . LEU A 1 113 ? 26.287 8.255 -26.442 1.00 56.44 113 LEU A O 1
ATOM 838 N N . ARG A 1 114 ? 28.289 7.781 -25.564 1.00 69.94 114 ARG A N 1
ATOM 839 C CA . ARG A 1 114 ? 28.459 6.532 -26.326 1.00 69.94 114 ARG A CA 1
ATOM 840 C C . ARG A 1 114 ? 27.249 5.618 -26.078 1.00 69.94 114 ARG A C 1
ATOM 842 O O . ARG A 1 114 ? 27.038 5.195 -24.942 1.00 69.94 114 ARG A O 1
ATOM 849 N N . ARG A 1 115 ? 26.506 5.252 -27.136 1.00 68.50 115 ARG A N 1
ATOM 850 C CA . ARG A 1 115 ? 25.298 4.385 -27.095 1.00 68.50 115 ARG A CA 1
ATOM 851 C C . ARG A 1 115 ? 25.450 3.153 -26.184 1.00 68.50 115 ARG A C 1
ATOM 853 O O . ARG A 1 115 ? 24.525 2.780 -25.473 1.00 68.50 115 ARG A O 1
ATOM 860 N N . ALA A 1 116 ? 26.638 2.547 -26.158 1.00 71.56 116 ALA A N 1
ATOM 861 C CA . ALA A 1 116 ? 26.943 1.390 -25.312 1.00 71.56 116 ALA A CA 1
ATOM 862 C C . ALA A 1 116 ? 26.886 1.686 -23.799 1.00 71.56 116 ALA A C 1
ATOM 864 O O . ALA A 1 116 ? 26.457 0.833 -23.023 1.00 71.56 116 ALA A O 1
ATOM 865 N N . LEU A 1 117 ? 27.297 2.885 -23.375 1.00 76.69 117 LEU A N 1
ATOM 866 C CA . LEU A 1 117 ? 27.227 3.302 -21.975 1.00 76.69 117 LEU A CA 1
ATOM 867 C C . LEU A 1 117 ? 25.771 3.546 -21.563 1.00 76.69 117 LEU A C 1
ATOM 869 O O . LEU A 1 117 ? 25.362 3.092 -20.500 1.00 76.69 117 LEU A O 1
ATOM 873 N N . ALA A 1 118 ? 24.975 4.164 -22.442 1.00 73.75 118 ALA A N 1
ATOM 874 C CA . ALA A 1 118 ? 23.557 4.411 -22.199 1.00 73.75 118 ALA A CA 1
ATOM 875 C C . ALA A 1 118 ? 22.758 3.110 -22.000 1.00 73.75 118 ALA A C 1
ATOM 877 O O . ALA A 1 118 ? 22.044 2.960 -21.009 1.00 73.75 118 ALA A O 1
ATOM 878 N N . LEU A 1 119 ? 22.962 2.126 -22.885 1.00 76.12 119 LEU A N 1
ATOM 879 C CA . LEU A 1 119 ? 22.365 0.790 -22.761 1.00 76.12 119 LEU A CA 1
ATOM 880 C C . LEU A 1 119 ? 22.809 0.072 -21.474 1.00 76.12 119 LEU A C 1
ATOM 882 O O . LEU A 1 119 ? 22.006 -0.603 -20.835 1.00 76.12 119 LEU A O 1
ATOM 886 N N . SER A 1 120 ? 24.076 0.226 -21.074 1.00 81.50 120 SER A N 1
ATOM 887 C CA . SER A 1 120 ? 24.613 -0.368 -19.842 1.00 81.50 120 SER A CA 1
ATOM 888 C C . SER A 1 120 ? 23.975 0.222 -18.580 1.00 81.50 120 SER A C 1
ATOM 890 O O . SER A 1 120 ? 23.626 -0.527 -17.667 1.00 81.50 120 SER A O 1
ATOM 892 N N . VAL A 1 121 ? 23.795 1.547 -18.525 1.00 81.31 121 VAL A N 1
ATOM 893 C CA . VAL A 1 121 ? 23.140 2.222 -17.392 1.00 81.31 121 VAL A CA 1
ATOM 894 C C . VAL A 1 121 ? 21.663 1.839 -17.325 1.00 81.31 121 VAL A C 1
ATOM 896 O O . VAL A 1 121 ? 21.206 1.429 -16.261 1.00 81.31 121 VAL A O 1
ATOM 899 N N . LEU A 1 122 ? 20.939 1.884 -18.451 1.00 80.25 122 LEU A N 1
ATOM 900 C CA . LEU A 1 122 ? 19.523 1.503 -18.489 1.00 80.25 122 LEU A CA 1
ATOM 901 C C . LEU A 1 122 ? 19.312 0.044 -18.056 1.00 80.25 122 LEU A C 1
ATOM 903 O O . LEU A 1 122 ? 18.408 -0.243 -17.279 1.00 80.25 122 LEU A O 1
ATOM 907 N N . TRP A 1 123 ? 20.184 -0.869 -18.491 1.00 82.75 123 TRP A N 1
ATOM 908 C CA . TRP A 1 123 ? 20.162 -2.265 -18.051 1.00 82.75 123 TRP A CA 1
ATOM 909 C C . TRP A 1 123 ? 20.306 -2.407 -16.529 1.00 82.75 123 TRP A C 1
ATOM 911 O O . TRP A 1 123 ? 19.565 -3.164 -15.906 1.00 82.75 123 TRP A O 1
ATOM 921 N N . ARG A 1 124 ? 21.230 -1.662 -15.907 1.00 85.38 124 ARG A N 1
ATOM 922 C CA . ARG A 1 124 ? 21.404 -1.675 -14.444 1.00 85.38 124 ARG A CA 1
ATOM 923 C C . ARG A 1 124 ? 20.184 -1.105 -13.722 1.00 85.38 124 ARG A C 1
ATOM 925 O O . ARG A 1 124 ? 19.744 -1.692 -12.742 1.00 85.38 124 ARG A O 1
ATOM 932 N N . VAL A 1 125 ? 19.627 -0.004 -14.225 1.00 83.88 125 VAL A N 1
ATOM 933 C CA . VAL A 1 125 ? 18.398 0.614 -13.700 1.00 83.88 125 VAL A CA 1
ATOM 934 C C . VAL A 1 125 ? 17.223 -0.366 -13.744 1.00 83.88 125 VAL A C 1
ATOM 936 O O . VAL A 1 125 ? 16.494 -0.498 -12.760 1.00 83.88 125 VAL A O 1
ATOM 939 N N . LEU A 1 126 ? 17.067 -1.090 -14.854 1.00 84.62 126 LEU A N 1
ATOM 940 C CA . LEU A 1 126 ? 16.034 -2.111 -15.002 1.00 84.62 126 LEU A CA 1
ATOM 941 C C . LEU A 1 126 ? 16.233 -3.267 -14.016 1.00 84.62 126 LEU A C 1
ATOM 943 O O . LEU A 1 126 ? 15.278 -3.648 -13.350 1.00 84.62 126 LEU A O 1
ATOM 947 N N . LEU A 1 127 ? 17.459 -3.781 -13.862 1.00 87.12 127 LEU A N 1
ATOM 948 C CA . LEU A 1 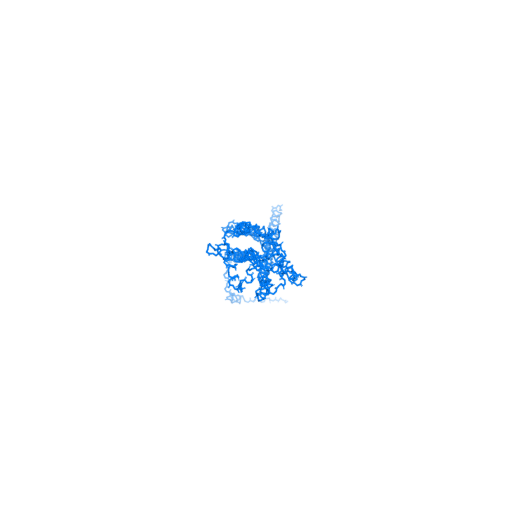127 ? 17.751 -4.842 -12.890 1.00 87.12 127 LEU A CA 1
ATOM 949 C C . LEU A 1 127 ? 17.446 -4.419 -11.449 1.00 87.12 127 LEU A C 1
ATOM 951 O O . LEU A 1 127 ? 16.839 -5.188 -10.709 1.00 87.12 127 LEU A O 1
ATOM 955 N N . VAL A 1 128 ? 17.837 -3.203 -11.056 1.00 87.44 128 VAL A N 1
ATOM 956 C CA . VAL A 1 128 ? 17.519 -2.664 -9.724 1.00 87.44 128 VAL A CA 1
ATOM 957 C C . VAL A 1 128 ? 16.007 -2.550 -9.548 1.00 87.44 128 VAL A C 1
ATOM 959 O O . VAL A 1 128 ? 15.484 -3.001 -8.535 1.00 87.44 128 VAL A O 1
ATOM 962 N N . SER A 1 129 ? 15.300 -2.027 -10.554 1.00 84.75 129 SER A N 1
ATOM 963 C CA . SER A 1 129 ? 13.839 -1.908 -10.512 1.00 84.75 129 SER A CA 1
ATOM 964 C C . SER A 1 129 ? 13.179 -3.282 -10.365 1.00 84.75 129 SER A C 1
ATOM 966 O O . SER A 1 129 ? 12.419 -3.489 -9.432 1.00 84.75 129 SER A O 1
ATOM 968 N N . VAL A 1 130 ? 13.532 -4.266 -11.196 1.00 88.81 130 VAL A N 1
ATOM 969 C CA . VAL A 1 130 ? 13.006 -5.641 -11.092 1.00 88.81 130 VAL A CA 1
ATOM 970 C C . VAL A 1 130 ? 13.211 -6.218 -9.688 1.00 88.81 130 VAL A C 1
ATOM 972 O O . VAL A 1 130 ? 12.264 -6.743 -9.105 1.00 88.81 130 VAL A O 1
ATOM 975 N N . SER A 1 131 ? 14.411 -6.084 -9.118 1.00 89.62 131 SER A N 1
ATOM 976 C CA . SER A 1 131 ? 14.706 -6.573 -7.766 1.00 89.62 131 SER A CA 1
ATOM 977 C C . SER A 1 131 ? 13.856 -5.882 -6.699 1.00 89.62 131 SER A C 1
ATOM 979 O O . SER A 1 131 ? 13.287 -6.554 -5.843 1.00 89.62 131 SER A O 1
ATOM 981 N N . CYS A 1 132 ? 13.722 -4.554 -6.759 1.00 86.06 132 CYS A N 1
ATOM 982 C CA . CYS A 1 132 ? 12.890 -3.792 -5.827 1.00 86.06 132 CYS A CA 1
ATOM 983 C C . CYS A 1 132 ? 11.417 -4.221 -5.900 1.00 86.06 132 CYS A C 1
ATOM 985 O O . CYS A 1 132 ? 10.796 -4.472 -4.869 1.00 86.06 132 CYS A O 1
ATOM 987 N N . PHE A 1 133 ? 10.865 -4.365 -7.106 1.00 85.25 133 PHE A N 1
ATOM 988 C CA . PHE A 1 133 ? 9.476 -4.788 -7.300 1.00 85.25 133 PHE A CA 1
ATOM 989 C C . PHE A 1 133 ? 9.243 -6.222 -6.825 1.00 85.25 133 PHE A C 1
ATOM 991 O O . PHE A 1 133 ? 8.206 -6.503 -6.230 1.00 85.25 133 PHE A O 1
ATOM 998 N N . LEU A 1 134 ? 10.213 -7.118 -7.029 1.00 89.88 134 LEU A N 1
ATOM 999 C CA . LEU A 1 134 ? 10.147 -8.480 -6.508 1.00 89.88 134 LEU A CA 1
ATOM 1000 C C . LEU A 1 134 ? 10.111 -8.493 -4.974 1.00 89.88 134 LEU A C 1
ATOM 1002 O O . LEU A 1 134 ? 9.282 -9.190 -4.396 1.00 89.88 134 LEU A O 1
ATOM 1006 N N . VAL A 1 135 ? 10.965 -7.702 -4.315 1.00 86.19 135 VAL A N 1
ATOM 1007 C CA . VAL A 1 135 ? 10.974 -7.581 -2.847 1.00 86.19 135 VAL A CA 1
ATOM 1008 C C . VAL A 1 135 ? 9.646 -7.023 -2.334 1.00 86.19 135 VAL A C 1
ATOM 1010 O O . VAL A 1 135 ? 9.076 -7.597 -1.410 1.00 86.19 135 VAL A O 1
ATOM 1013 N N . ALA A 1 136 ? 9.119 -5.962 -2.954 1.00 82.25 136 ALA A N 1
ATOM 1014 C CA . ALA A 1 136 ? 7.812 -5.407 -2.595 1.00 82.25 136 ALA A CA 1
ATOM 1015 C C . ALA A 1 136 ? 6.684 -6.434 -2.763 1.00 82.25 136 ALA A C 1
ATOM 1017 O O . ALA A 1 136 ? 5.837 -6.568 -1.882 1.00 82.25 136 ALA A O 1
ATOM 1018 N N . LEU A 1 137 ? 6.700 -7.199 -3.859 1.00 87.00 137 LEU A N 1
ATOM 1019 C CA . LEU A 1 137 ? 5.708 -8.238 -4.115 1.00 87.00 137 LEU A CA 1
ATOM 1020 C C . LEU A 1 137 ? 5.765 -9.332 -3.044 1.00 87.00 137 LEU A C 1
ATOM 1022 O O . LEU A 1 137 ? 4.726 -9.714 -2.511 1.00 87.00 137 LEU A O 1
ATOM 1026 N N . VAL A 1 138 ? 6.961 -9.820 -2.707 1.00 87.62 138 VAL A N 1
ATOM 1027 C CA . VAL A 1 138 ? 7.146 -10.841 -1.665 1.00 87.62 138 VAL A CA 1
ATOM 1028 C C . VAL A 1 138 ? 6.686 -10.318 -0.305 1.00 87.62 138 VAL A C 1
ATOM 1030 O O . VAL A 1 138 ? 5.917 -11.003 0.363 1.00 87.62 138 VAL A O 1
ATOM 1033 N N . ALA A 1 139 ? 7.091 -9.104 0.077 1.00 81.75 139 ALA A N 1
ATOM 1034 C CA . ALA A 1 139 ? 6.700 -8.492 1.347 1.00 81.75 139 ALA A CA 1
ATOM 1035 C C . ALA A 1 139 ? 5.174 -8.362 1.470 1.00 81.75 139 ALA A C 1
ATOM 1037 O O . ALA A 1 139 ? 4.595 -8.840 2.442 1.00 81.75 139 ALA A O 1
ATOM 1038 N N . ALA A 1 140 ? 4.517 -7.816 0.444 1.00 80.12 140 ALA A N 1
ATOM 1039 C CA . ALA A 1 140 ? 3.067 -7.652 0.431 1.00 80.12 140 ALA A CA 1
ATOM 1040 C C . ALA A 1 140 ? 2.315 -8.994 0.479 1.00 80.12 140 ALA A C 1
ATOM 1042 O O . ALA A 1 140 ? 1.267 -9.093 1.112 1.00 80.12 140 ALA A O 1
ATOM 1043 N N . ASN A 1 141 ? 2.845 -10.046 -0.157 1.00 84.69 141 ASN A N 1
ATOM 1044 C CA . ASN A 1 141 ? 2.248 -11.381 -0.071 1.00 84.69 141 ASN A CA 1
ATOM 1045 C C . ASN A 1 141 ? 2.418 -11.994 1.324 1.00 84.69 141 ASN A C 1
ATOM 1047 O O . ASN A 1 141 ? 1.455 -12.547 1.848 1.00 84.69 141 ASN A O 1
ATOM 1051 N N . ILE A 1 142 ? 3.604 -11.891 1.935 1.00 83.81 142 ILE A N 1
ATOM 1052 C CA . ILE A 1 142 ? 3.841 -12.371 3.308 1.00 83.81 142 ILE A CA 1
ATOM 1053 C C . ILE A 1 142 ? 2.862 -11.705 4.276 1.00 83.81 142 ILE A C 1
ATOM 1055 O O . ILE A 1 142 ? 2.256 -12.387 5.098 1.00 83.81 142 ILE A O 1
ATOM 1059 N N . ASP A 1 143 ? 2.667 -10.397 4.139 1.00 78.38 143 ASP A N 1
ATOM 1060 C CA . ASP A 1 143 ? 1.745 -9.631 4.973 1.00 78.38 143 ASP A CA 1
ATOM 1061 C C . ASP A 1 143 ? 0.282 -10.037 4.733 1.00 78.38 143 ASP A C 1
ATOM 1063 O O . ASP A 1 143 ? -0.460 -10.301 5.677 1.00 78.38 143 ASP A O 1
ATOM 1067 N N . ALA A 1 144 ? -0.116 -10.217 3.467 1.00 80.88 144 ALA A N 1
ATOM 1068 C CA . ALA A 1 144 ? -1.437 -10.732 3.109 1.00 80.88 144 ALA A CA 1
ATOM 1069 C C . ALA A 1 144 ? -1.723 -12.114 3.720 1.00 80.88 144 ALA A C 1
ATOM 1071 O O . ALA A 1 144 ? -2.821 -12.350 4.233 1.00 80.88 144 ALA A O 1
ATOM 1072 N N . PHE A 1 145 ? -0.741 -13.019 3.686 1.00 83.19 145 PHE A N 1
ATOM 1073 C CA . PHE A 1 145 ? -0.853 -14.338 4.304 1.00 83.19 145 PHE A CA 1
ATOM 1074 C C . PHE A 1 145 ? -0.898 -14.254 5.828 1.00 83.19 145 PHE A C 1
ATOM 1076 O O . PHE A 1 145 ? -1.747 -14.904 6.430 1.00 83.19 145 PHE A O 1
ATOM 1083 N N . GLY A 1 146 ? -0.035 -13.447 6.449 1.00 82.44 146 GLY A N 1
ATOM 1084 C CA . GLY A 1 146 ? -0.014 -13.264 7.902 1.00 82.44 146 GLY A CA 1
ATOM 1085 C C . GLY A 1 146 ? -1.323 -12.680 8.433 1.00 82.44 146 GLY A C 1
ATOM 1086 O O . GLY A 1 146 ? -1.842 -13.142 9.447 1.00 82.44 146 GLY A O 1
ATOM 1087 N N . TYR A 1 147 ? -1.898 -11.721 7.711 1.00 81.69 147 TYR A N 1
ATOM 1088 C CA . TYR A 1 147 ? -3.214 -11.172 8.015 1.00 81.69 147 TYR A CA 1
ATOM 1089 C C . TYR A 1 147 ? -4.318 -12.227 7.867 1.00 81.69 147 TYR A C 1
ATOM 1091 O O . TYR A 1 147 ? -5.136 -12.400 8.768 1.00 81.69 147 TYR A O 1
ATOM 1099 N N . GLY A 1 148 ? -4.328 -12.958 6.745 1.00 83.38 148 GLY A N 1
ATOM 1100 C CA . GLY A 1 148 ? -5.310 -14.012 6.486 1.00 83.38 148 GLY A CA 1
ATOM 1101 C C . GLY A 1 148 ? -5.269 -15.127 7.530 1.00 83.38 148 GLY A C 1
ATOM 1102 O O . GLY A 1 148 ? -6.321 -15.536 8.020 1.00 83.38 148 GLY A O 1
ATOM 1103 N N . ASP A 1 149 ? -4.069 -15.567 7.918 1.00 83.88 149 ASP A N 1
ATOM 1104 C CA . ASP A 1 149 ? -3.885 -16.546 8.988 1.00 83.88 149 ASP A CA 1
ATOM 1105 C C . ASP A 1 149 ? -4.525 -16.044 10.281 1.00 83.88 149 ASP A C 1
ATOM 1107 O O . ASP A 1 149 ? -5.419 -16.709 10.788 1.00 83.88 149 ASP A O 1
ATOM 1111 N N . ARG A 1 150 ? -4.201 -14.829 10.745 1.00 79.56 150 ARG A N 1
ATOM 1112 C CA . ARG A 1 150 ? -4.761 -14.270 11.990 1.00 79.56 150 ARG A CA 1
ATOM 1113 C C . ARG A 1 150 ? -6.278 -14.141 11.979 1.00 79.56 150 ARG A C 1
ATOM 1115 O O . ARG A 1 150 ? -6.913 -14.501 12.967 1.00 79.56 150 ARG A O 1
ATOM 1122 N N . VAL A 1 151 ? -6.864 -13.678 10.873 1.00 85.56 151 VAL A N 1
ATOM 1123 C CA . VAL A 1 151 ? -8.328 -13.595 10.731 1.00 85.56 151 VAL A CA 1
ATOM 1124 C C . VAL A 1 151 ? -8.975 -14.964 10.957 1.00 85.56 151 VAL A C 1
ATOM 1126 O O . VAL A 1 151 ? -10.043 -15.043 11.560 1.00 85.56 151 VAL A O 1
ATOM 1129 N N . THR A 1 152 ? -8.340 -16.041 10.484 1.00 86.56 152 THR A N 1
ATOM 1130 C CA . THR A 1 152 ? -8.894 -17.402 10.577 1.00 86.56 152 THR A CA 1
ATOM 1131 C C . THR A 1 152 ? -8.508 -18.161 11.846 1.00 86.56 152 THR A C 1
ATOM 1133 O O . THR A 1 152 ? -9.333 -18.896 12.382 1.00 86.56 152 THR A O 1
ATOM 1136 N N . SER A 1 153 ? -7.277 -18.004 12.334 1.00 86.31 153 SER A N 1
ATOM 1137 C CA . SER A 1 153 ? -6.709 -18.782 13.438 1.00 86.31 153 SER A CA 1
ATOM 1138 C C . SER A 1 153 ? -6.866 -18.096 14.794 1.00 86.31 153 SER A C 1
ATOM 1140 O O . SER A 1 153 ? -6.836 -18.772 15.822 1.00 86.31 153 SER A O 1
ATOM 1142 N N . ARG A 1 154 ? -7.073 -16.772 14.814 1.00 86.31 154 ARG A N 1
ATOM 1143 C CA . ARG A 1 154 ? -7.152 -15.946 16.029 1.00 86.31 154 ARG A CA 1
ATOM 1144 C C . ARG A 1 154 ? -8.367 -15.027 16.027 1.00 86.31 154 ARG A C 1
ATOM 1146 O O . ARG A 1 154 ? -8.270 -13.828 16.269 1.00 86.31 154 ARG A O 1
ATOM 1153 N N . GLU A 1 155 ? -9.535 -15.603 15.762 1.00 87.00 155 GLU A N 1
ATOM 1154 C CA . GLU A 1 155 ? -10.778 -14.840 15.626 1.00 87.00 155 GLU A CA 1
ATOM 1155 C C . GLU A 1 155 ? -11.087 -13.971 16.861 1.00 87.00 155 GLU A C 1
ATOM 1157 O O . GLU A 1 155 ? -11.520 -12.833 16.708 1.00 87.00 155 GLU A O 1
ATOM 1162 N N . VAL A 1 156 ? -10.839 -14.476 18.077 1.00 87.56 156 VAL A N 1
ATOM 1163 C CA . VAL A 1 156 ? -11.088 -13.731 19.326 1.00 87.56 156 VAL A CA 1
ATOM 1164 C C . VAL A 1 156 ? -10.169 -12.513 19.446 1.00 87.56 156 VAL A C 1
ATOM 1166 O O . VAL A 1 156 ? -10.677 -11.413 19.636 1.00 87.56 156 VAL A O 1
ATOM 1169 N N . GLU A 1 157 ? -8.859 -12.688 19.247 1.00 86.06 157 GLU A N 1
ATOM 1170 C CA . GLU A 1 157 ? -7.886 -11.580 19.247 1.00 86.06 157 GLU A CA 1
ATOM 1171 C C . GLU A 1 157 ? -8.251 -10.545 18.171 1.00 86.06 157 GLU A C 1
ATOM 1173 O O . GLU A 1 157 ? -8.260 -9.345 18.414 1.00 86.06 157 GLU A O 1
ATOM 1178 N N . PHE A 1 158 ? -8.662 -11.002 16.985 1.00 86.19 158 PHE A N 1
ATOM 1179 C CA . PHE A 1 158 ? -9.073 -10.110 15.901 1.00 86.19 158 PHE A CA 1
ATOM 1180 C C . PHE A 1 158 ? -10.357 -9.319 16.239 1.00 86.19 158 PHE A C 1
ATOM 1182 O O . PHE A 1 158 ? -10.536 -8.188 15.783 1.00 86.19 158 PHE A O 1
ATOM 1189 N N . ARG A 1 159 ? -11.290 -9.896 17.014 1.00 89.00 159 ARG A N 1
ATOM 1190 C CA . ARG A 1 159 ? -12.479 -9.172 17.514 1.00 89.00 159 ARG A CA 1
ATOM 1191 C C . ARG A 1 159 ? -12.102 -8.114 18.540 1.00 89.00 159 ARG A C 1
ATOM 1193 O O . ARG A 1 159 ? -12.670 -7.026 18.489 1.00 89.00 159 ARG A O 1
ATOM 1200 N N . GLU A 1 160 ? -11.190 -8.442 19.450 1.00 87.88 160 GLU A N 1
ATOM 1201 C CA . GLU A 1 160 ? -10.635 -7.491 20.417 1.00 87.88 160 GLU A CA 1
ATOM 1202 C C . GLU A 1 160 ? -10.035 -6.298 19.681 1.00 87.88 160 GLU A C 1
ATOM 1204 O O . GLU A 1 160 ? -10.507 -5.185 19.863 1.00 87.88 160 GLU A O 1
ATOM 1209 N N . GLU A 1 161 ? -9.162 -6.534 18.707 1.00 85.31 161 GLU A N 1
ATOM 1210 C CA . GLU A 1 161 ? -8.548 -5.444 17.948 1.00 85.31 161 GLU A CA 1
ATOM 1211 C C . GLU A 1 161 ? -9.533 -4.584 17.152 1.00 85.31 161 GLU A C 1
ATOM 1213 O O . GLU A 1 161 ? -9.335 -3.377 17.015 1.00 85.31 161 GLU A O 1
ATOM 1218 N N . PHE A 1 162 ? -10.606 -5.172 16.617 1.00 89.00 162 PHE A N 1
ATOM 1219 C CA . PHE A 1 162 ? -11.655 -4.374 15.986 1.00 89.00 162 PHE A CA 1
ATOM 1220 C C . PHE A 1 162 ? -12.357 -3.463 16.997 1.00 89.00 162 PHE A C 1
ATOM 1222 O O . PHE A 1 162 ? -12.659 -2.313 16.674 1.00 89.00 162 PHE A O 1
ATOM 1229 N N . ASN A 1 163 ? -12.648 -3.980 18.193 1.00 90.81 163 ASN A N 1
ATOM 1230 C CA . ASN A 1 163 ? -13.261 -3.188 19.252 1.00 90.81 163 ASN A CA 1
ATOM 1231 C C . ASN A 1 163 ? -12.313 -2.070 19.700 1.00 90.81 163 ASN A C 1
ATOM 1233 O O . ASN A 1 163 ? -12.764 -0.934 19.803 1.00 90.81 163 ASN A O 1
ATOM 1237 N N . ASP A 1 164 ? -11.029 -2.375 19.880 1.00 87.62 164 ASP A N 1
ATOM 1238 C CA . ASP A 1 164 ? -9.983 -1.422 20.259 1.00 87.62 164 ASP A CA 1
ATOM 1239 C C . ASP A 1 164 ? -9.889 -0.299 19.232 1.00 87.62 164 ASP A C 1
ATOM 1241 O O . ASP A 1 164 ? -10.101 0.863 19.559 1.00 87.62 164 ASP A O 1
ATOM 1245 N N . PHE A 1 165 ? -9.704 -0.655 17.958 1.00 86.69 165 PHE A N 1
ATOM 1246 C CA . PHE A 1 165 ? -9.649 0.305 16.861 1.00 86.69 165 PHE A CA 1
ATOM 1247 C C . PHE A 1 165 ? -10.903 1.182 16.799 1.00 86.69 165 PHE A C 1
ATOM 1249 O O . PHE A 1 165 ? -10.815 2.398 16.631 1.00 86.69 165 PHE A O 1
ATOM 1256 N N . PHE A 1 166 ? -12.087 0.582 16.932 1.00 90.38 166 PHE A N 1
ATOM 1257 C CA . PHE A 1 166 ? -13.333 1.336 16.931 1.00 90.38 166 PHE A CA 1
ATOM 1258 C C . PHE A 1 166 ? -13.406 2.309 18.110 1.00 90.38 166 PHE A C 1
ATOM 1260 O O . PHE A 1 166 ? -13.803 3.459 17.920 1.00 90.38 166 PHE A O 1
ATOM 1267 N N . CYS A 1 167 ? -13.056 1.851 19.312 1.00 88.56 167 CYS A N 1
ATOM 1268 C CA . CYS A 1 167 ? -13.131 2.651 20.524 1.00 88.56 167 CYS A CA 1
ATOM 1269 C C . CYS A 1 167 ? -12.096 3.772 20.534 1.00 88.56 167 CYS A C 1
ATOM 1271 O O . CYS A 1 167 ? -12.480 4.890 20.865 1.00 88.56 167 CYS A O 1
ATOM 1273 N N . ASP A 1 168 ? -10.860 3.521 20.096 1.00 86.69 168 ASP A N 1
ATOM 1274 C CA . ASP A 1 168 ? -9.826 4.548 19.926 1.00 86.69 168 ASP A CA 1
ATOM 1275 C C . ASP A 1 168 ? -10.363 5.657 19.018 1.00 86.69 168 ASP A C 1
ATOM 1277 O O . ASP A 1 168 ? -10.528 6.796 19.452 1.00 86.69 168 ASP A O 1
ATOM 1281 N N . LEU A 1 169 ? -10.793 5.304 17.797 1.00 87.62 169 LEU A N 1
ATOM 1282 C CA . LEU A 1 169 ? -11.359 6.274 16.860 1.00 87.62 169 LEU A CA 1
ATOM 1283 C C . LEU A 1 169 ? -12.555 7.019 17.458 1.00 87.62 169 LEU A C 1
ATOM 1285 O O . LEU A 1 169 ? -12.663 8.240 17.337 1.00 87.62 169 LEU A O 1
ATOM 1289 N N . ARG A 1 170 ? -13.483 6.297 18.087 1.00 89.25 170 ARG A N 1
ATOM 1290 C CA . ARG A 1 170 ? -14.698 6.893 18.638 1.00 89.25 170 ARG A CA 1
ATOM 1291 C C . ARG A 1 170 ? -14.379 7.870 19.764 1.00 89.25 170 ARG A C 1
ATOM 1293 O O . ARG A 1 170 ? -14.941 8.963 19.779 1.00 89.25 170 ARG A O 1
ATOM 1300 N N . VAL A 1 171 ? -13.481 7.510 20.674 1.00 85.69 171 VAL A N 1
ATOM 1301 C CA . VAL A 1 171 ? -13.086 8.386 21.775 1.00 85.69 171 VAL A CA 1
ATOM 1302 C C . VAL A 1 171 ? -12.304 9.580 21.243 1.00 85.69 171 VAL A C 1
ATOM 1304 O O . VAL A 1 171 ? -12.630 10.700 21.622 1.00 85.69 171 VAL A O 1
ATOM 1307 N N . THR A 1 172 ? -11.372 9.401 20.299 1.00 86.81 172 THR A N 1
ATOM 1308 C CA . THR A 1 172 ? -10.689 10.534 19.652 1.00 86.81 172 THR A CA 1
ATOM 1309 C C . THR A 1 172 ? -11.688 11.495 19.009 1.00 86.81 172 THR A C 1
ATOM 1311 O O . THR A 1 172 ? -11.533 12.704 19.156 1.00 86.81 172 THR A O 1
ATOM 1314 N N . GLN A 1 173 ? -12.730 10.990 18.334 1.00 88.06 173 GLN A N 1
ATOM 1315 C CA . GLN A 1 173 ? -13.775 11.831 17.741 1.00 88.06 173 GLN A CA 1
ATOM 1316 C C . GLN A 1 173 ? -14.460 12.703 18.800 1.00 88.06 173 GLN A C 1
ATOM 1318 O O . GLN A 1 173 ? -14.581 13.908 18.607 1.00 88.06 173 GLN A O 1
ATOM 1323 N N . VAL A 1 174 ? -14.885 12.099 19.913 1.00 86.56 174 VAL A N 1
ATOM 1324 C CA . VAL A 1 174 ? -15.582 12.809 20.997 1.00 86.56 174 VAL A CA 1
ATOM 1325 C C . VAL A 1 174 ? -14.636 13.766 21.733 1.00 86.56 174 VAL A C 1
ATOM 1327 O O . VAL A 1 174 ? -15.042 14.859 22.106 1.00 86.56 174 VAL A O 1
ATOM 1330 N N . CYS A 1 175 ? -13.365 13.397 21.914 1.00 84.81 175 CYS A N 1
ATOM 1331 C CA . CYS A 1 175 ? -12.349 14.264 22.516 1.00 84.81 175 CYS A CA 1
ATOM 1332 C C . CYS A 1 175 ? -11.982 15.462 21.622 1.00 84.81 175 CYS A C 1
ATOM 1334 O O . CYS A 1 175 ? -11.613 16.510 22.147 1.00 84.81 175 CYS A O 1
ATOM 1336 N N . ALA A 1 176 ? -12.031 15.303 20.294 1.00 84.69 176 ALA A N 1
ATOM 1337 C CA . ALA A 1 176 ? -11.722 16.359 19.329 1.00 84.69 176 ALA A CA 1
ATOM 1338 C C . ALA A 1 176 ? -12.889 17.337 19.117 1.00 84.69 176 ALA A C 1
ATOM 1340 O O . ALA A 1 176 ? -12.664 18.470 18.690 1.00 84.69 176 ALA A O 1
ATOM 1341 N N . ASP A 1 177 ? -14.124 16.915 19.392 1.00 82.44 177 ASP A N 1
ATOM 1342 C CA . ASP A 1 177 ? -15.308 17.759 19.259 1.00 82.44 177 ASP A CA 1
ATOM 1343 C C . ASP A 1 177 ? -15.530 18.583 20.539 1.00 82.44 177 ASP A C 1
ATOM 1345 O O . ASP A 1 177 ? -16.079 18.107 21.535 1.00 82.44 177 ASP A O 1
ATOM 1349 N N . GLU A 1 178 ? -15.093 19.847 20.516 1.00 63.91 178 GLU A N 1
ATOM 1350 C CA . GLU A 1 178 ? -15.165 20.783 21.652 1.00 63.91 178 GLU A CA 1
ATOM 1351 C C . GLU A 1 178 ? -16.597 20.972 22.207 1.00 63.91 178 GLU A C 1
ATOM 1353 O O . GLU A 1 178 ? -16.765 21.428 23.341 1.00 63.91 178 GLU A O 1
ATOM 1358 N N . GLY A 1 179 ? -17.635 20.600 21.443 1.00 62.75 179 GLY A N 1
ATOM 1359 C CA . GLY A 1 179 ? -19.042 20.668 21.846 1.00 62.75 179 GLY A CA 1
ATOM 1360 C C . GLY A 1 179 ? -19.598 19.428 22.560 1.00 62.75 179 GLY A C 1
ATOM 1361 O O . GLY A 1 179 ? -20.696 19.503 23.113 1.00 62.75 179 GLY A O 1
ATOM 1362 N N . GLU A 1 180 ? -18.880 18.299 22.588 1.00 72.31 180 GLU A N 1
ATOM 1363 C CA . GLU A 1 180 ? -19.411 17.004 23.051 1.00 72.31 180 GLU A CA 1
ATOM 1364 C C . GLU A 1 180 ? -18.914 16.574 24.450 1.00 72.31 180 GLU A C 1
ATOM 1366 O O . GLU A 1 180 ? -18.980 15.398 24.806 1.00 72.31 180 GLU A O 1
ATOM 1371 N N . TYR A 1 181 ? -18.483 17.508 25.309 1.00 70.50 181 TYR A N 1
ATOM 1372 C CA . TYR A 1 181 ? -18.029 17.178 26.675 1.00 70.50 181 TYR A CA 1
ATOM 1373 C C . TYR A 1 181 ? -19.079 16.412 27.503 1.00 70.50 181 TYR A C 1
ATOM 1375 O O . TYR A 1 181 ? -18.734 15.523 28.281 1.00 70.50 181 TYR A O 1
ATOM 1383 N N . SER A 1 182 ? -20.371 16.705 27.318 1.00 71.81 182 SER A N 1
ATOM 1384 C CA . SER A 1 182 ? -21.456 15.947 27.957 1.00 71.81 182 SER A CA 1
ATOM 1385 C C . SER A 1 182 ? -21.489 14.492 27.502 1.00 71.81 182 SER A C 1
ATOM 1387 O O . SER A 1 182 ? -21.679 13.601 28.319 1.00 71.81 182 SER A O 1
ATOM 1389 N N . LYS A 1 183 ? -21.239 14.240 26.218 1.00 76.62 183 LYS A N 1
ATOM 1390 C CA . LYS A 1 183 ? -21.206 12.900 25.634 1.00 76.62 183 LYS A CA 1
ATOM 1391 C C . LYS A 1 183 ? -19.963 12.129 26.055 1.00 76.62 183 LYS A C 1
ATOM 1393 O O . LYS A 1 183 ? -20.044 10.933 26.298 1.00 76.62 183 LYS A O 1
ATOM 1398 N N . LEU A 1 184 ? -18.834 12.823 26.203 1.00 76.50 184 LEU A N 1
ATOM 1399 C CA . LEU A 1 184 ? -17.632 12.274 26.817 1.00 76.50 184 LEU A CA 1
ATOM 1400 C C . LEU A 1 184 ? -17.954 11.797 28.238 1.00 76.50 184 LEU A C 1
ATOM 1402 O O . LEU A 1 184 ? -17.729 10.640 28.571 1.00 76.50 184 LEU A O 1
ATOM 1406 N N . LEU A 1 185 ? -18.558 12.654 29.064 1.00 74.44 185 LEU A N 1
ATOM 1407 C CA . LEU A 1 185 ? -18.978 12.265 30.409 1.00 74.44 185 LEU A CA 1
ATOM 1408 C C . LEU A 1 185 ? -19.969 11.099 30.393 1.00 74.44 185 LEU A C 1
ATOM 1410 O O . LEU A 1 185 ? -19.795 10.179 31.182 1.00 74.44 185 LEU A O 1
ATOM 1414 N N . GLU A 1 186 ? -20.956 11.095 29.495 1.00 77.62 186 GLU A N 1
ATOM 1415 C CA . GLU A 1 186 ? -21.907 9.986 29.345 1.00 77.62 186 GLU A CA 1
ATOM 1416 C C . GLU A 1 186 ? -21.191 8.664 29.051 1.00 77.62 186 GLU A C 1
ATOM 1418 O O . GLU A 1 186 ? -21.393 7.696 29.788 1.00 77.62 186 GLU A O 1
ATOM 1423 N N . MET A 1 187 ? -20.280 8.669 28.073 1.00 77.69 187 MET A N 1
ATOM 1424 C CA . MET A 1 187 ? -19.446 7.532 27.675 1.00 77.69 187 MET A CA 1
ATOM 1425 C C . MET A 1 187 ? -18.692 6.915 28.863 1.00 77.69 187 MET A C 1
ATOM 1427 O O . MET A 1 187 ? -18.574 5.696 28.964 1.00 77.69 187 MET A O 1
ATOM 1431 N N . PHE A 1 188 ? -18.223 7.751 29.795 1.00 73.25 188 PHE A N 1
ATOM 1432 C CA . PHE A 1 188 ? -17.465 7.340 30.982 1.00 73.25 188 PHE A CA 1
ATOM 1433 C C . PHE A 1 188 ? -18.310 7.225 32.271 1.00 73.25 188 PHE A C 1
ATOM 1435 O O . PHE A 1 188 ? -17.796 6.786 33.298 1.00 73.25 188 PHE A O 1
ATOM 1442 N N . SER A 1 189 ? -19.594 7.600 32.249 1.00 63.94 189 SER A N 1
ATOM 1443 C CA . SER A 1 189 ? -20.486 7.633 33.429 1.00 63.94 189 SER A CA 1
ATOM 1444 C C . SER A 1 189 ? -21.104 6.276 33.775 1.00 63.94 189 SER A C 1
ATOM 1446 O O . SER A 1 189 ? -21.442 6.018 34.931 1.00 63.94 189 SER A O 1
ATOM 1448 N N . ALA A 1 190 ? -21.192 5.359 32.806 1.00 56.16 190 ALA A N 1
ATOM 1449 C CA . ALA A 1 190 ? -21.701 4.001 33.022 1.00 56.16 190 ALA A CA 1
ATOM 1450 C C . ALA A 1 190 ? -20.849 3.169 34.003 1.00 56.16 190 ALA A C 1
ATOM 1452 O O . ALA A 1 190 ? -21.307 2.146 34.508 1.00 56.16 190 ALA A O 1
ATOM 1453 N N . VAL A 1 191 ? -19.646 3.647 34.338 1.00 52.41 191 VAL A N 1
ATOM 1454 C CA . VAL A 1 191 ? -18.770 3.107 35.387 1.00 52.41 191 VAL A CA 1
ATOM 1455 C C . VAL A 1 191 ? -19.462 3.065 36.762 1.00 52.41 191 VAL A C 1
ATOM 1457 O O . VAL A 1 191 ? -19.084 2.262 37.616 1.00 52.41 191 VAL A O 1
ATOM 1460 N N . GLU A 1 192 ? -20.498 3.880 36.988 1.00 48.25 192 GLU A N 1
ATOM 1461 C CA . GLU A 1 192 ? -21.196 3.965 38.279 1.00 48.25 192 GLU A CA 1
ATOM 1462 C C . GLU A 1 192 ? -22.411 3.028 38.425 1.00 48.25 192 GLU A C 1
ATOM 1464 O O . GLU A 1 192 ? -22.942 2.905 39.529 1.00 48.25 192 GLU A O 1
ATOM 1469 N N . THR A 1 193 ? -22.869 2.348 37.363 1.00 42.62 193 THR A N 1
ATOM 1470 C CA . THR A 1 193 ? -24.204 1.700 37.350 1.00 42.62 193 THR A CA 1
ATOM 1471 C C . THR A 1 193 ? -24.234 0.174 37.245 1.00 42.62 193 THR A C 1
ATOM 1473 O O . THR A 1 193 ? -25.310 -0.392 37.070 1.00 42.62 193 THR A O 1
ATOM 1476 N N . ASP A 1 194 ? -23.125 -0.529 37.488 1.00 39.84 194 ASP A N 1
ATOM 1477 C CA . ASP A 1 194 ? -23.172 -1.982 37.726 1.00 39.84 194 ASP A CA 1
ATOM 1478 C C . ASP A 1 194 ? -23.464 -2.297 39.208 1.00 39.84 194 ASP A C 1
ATOM 1480 O O . ASP A 1 194 ? -22.582 -2.566 40.020 1.00 39.84 194 ASP A O 1
ATOM 1484 N N . GLY A 1 195 ? -24.750 -2.199 39.560 1.00 40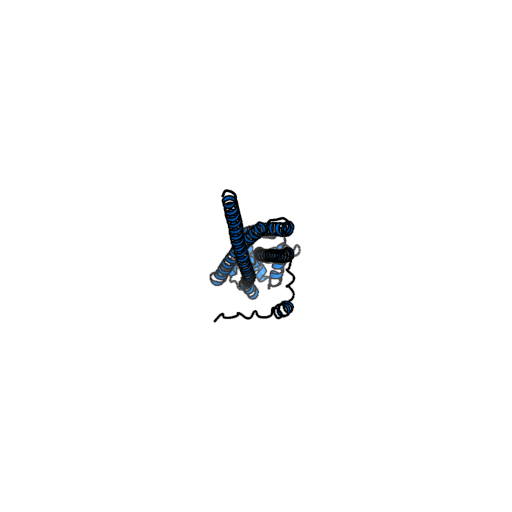.16 195 GLY A N 1
ATOM 1485 C CA . GLY A 1 195 ? -25.563 -3.227 40.233 1.00 40.16 195 GLY A CA 1
ATOM 1486 C C . GLY A 1 195 ? -25.049 -4.092 41.399 1.00 40.16 195 GLY A C 1
ATOM 1487 O O . GLY A 1 195 ? -25.758 -5.029 41.759 1.00 40.16 195 GLY A O 1
ATOM 1488 N N . SER A 1 196 ? -23.902 -3.838 42.031 1.00 36.12 196 SER A N 1
ATOM 1489 C CA . SER A 1 196 ? -23.515 -4.508 43.281 1.00 36.12 196 SER A CA 1
ATOM 1490 C C . SER A 1 196 ? -23.711 -3.555 44.450 1.00 36.12 196 SER A C 1
ATOM 1492 O O . SER A 1 196 ? -22.855 -2.727 44.760 1.00 36.12 196 SER A O 1
ATOM 1494 N N . SER A 1 197 ? -24.850 -3.699 45.128 1.00 38.47 197 SER A N 1
ATOM 1495 C CA . SER A 1 197 ? -25.197 -3.047 46.394 1.00 38.47 197 SER A CA 1
ATOM 1496 C C . SER A 1 197 ? -24.346 -3.557 47.567 1.00 38.47 197 SER A C 1
ATOM 1498 O O . SER A 1 197 ? -24.858 -3.992 48.598 1.00 38.47 197 SER A O 1
ATOM 1500 N N . THR A 1 198 ? -23.029 -3.519 47.414 1.00 34.78 198 THR A N 1
ATOM 1501 C CA . THR A 1 198 ? -22.050 -3.793 48.461 1.00 34.78 198 THR A CA 1
ATOM 1502 C C . THR A 1 198 ? -20.920 -2.790 48.313 1.00 34.78 198 THR A C 1
ATOM 1504 O O . THR A 1 198 ? -19.915 -3.045 47.662 1.00 34.78 198 THR A O 1
ATOM 1507 N N . ASN A 1 199 ? -21.125 -1.620 48.923 1.00 38.00 199 ASN A N 1
ATOM 1508 C CA . ASN A 1 199 ? -20.082 -0.710 49.394 1.00 38.00 199 ASN A CA 1
ATOM 1509 C C . ASN A 1 199 ? -18.824 -0.631 48.511 1.00 38.00 199 ASN A C 1
ATOM 1511 O O . ASN A 1 199 ? -17.734 -1.013 48.933 1.00 38.00 199 ASN A O 1
ATOM 1515 N N . LYS A 1 200 ? -18.950 -0.051 47.317 1.00 38.69 200 LYS A N 1
ATOM 1516 C CA . LYS A 1 200 ? -17.840 0.707 46.736 1.00 38.69 200 LYS A CA 1
ATOM 1517 C C . LYS A 1 200 ? -18.163 2.181 46.872 1.00 38.69 200 LYS A C 1
ATOM 1519 O O . LYS A 1 200 ? -18.791 2.795 46.020 1.00 38.69 200 LYS A O 1
ATOM 1524 N N . THR A 1 201 ? -17.715 2.745 47.983 1.00 37.62 201 THR A N 1
ATOM 1525 C CA . THR A 1 201 ? -17.390 4.161 48.095 1.00 37.62 201 THR A CA 1
ATOM 1526 C C . THR A 1 201 ? -16.373 4.518 47.008 1.00 37.62 201 THR A C 1
ATOM 1528 O O . THR A 1 201 ? -15.169 4.509 47.230 1.00 37.62 201 THR A O 1
ATOM 1531 N N . LEU A 1 202 ? -16.869 4.854 45.820 1.00 42.47 202 LEU A N 1
ATOM 1532 C CA . LEU A 1 202 ? -16.200 5.745 44.871 1.00 42.47 202 LEU A CA 1
ATOM 1533 C C . LEU A 1 202 ? -16.868 7.127 44.926 1.00 42.47 202 LEU A C 1
ATOM 1535 O O . LEU A 1 202 ? -16.998 7.828 43.939 1.00 42.47 202 LEU A O 1
ATOM 1539 N N . GLY A 1 203 ? -17.189 7.578 46.143 1.00 34.59 203 GLY A N 1
ATOM 1540 C CA . GLY A 1 203 ? -17.361 8.999 46.467 1.00 34.59 203 GLY A CA 1
ATOM 1541 C C . GLY A 1 203 ? -16.041 9.793 46.443 1.00 34.59 203 GLY A C 1
ATOM 1542 O O . GLY A 1 203 ? -15.948 10.861 47.038 1.00 34.59 203 GLY A O 1
ATOM 1543 N N . ALA A 1 204 ? -15.010 9.258 45.786 1.00 37.50 204 ALA A N 1
ATOM 1544 C CA . ALA A 1 204 ? -13.704 9.854 45.554 1.00 37.50 204 ALA A CA 1
ATOM 1545 C C . ALA A 1 204 ? -13.277 9.484 44.125 1.00 37.50 204 ALA A C 1
ATOM 1547 O O . ALA A 1 204 ? -12.848 8.365 43.887 1.00 37.50 204 ALA A O 1
ATOM 1548 N N . SER A 1 205 ? -13.395 10.318 43.106 1.00 43.09 205 SER A N 1
ATOM 1549 C CA . SER A 1 205 ? -14.055 11.610 42.968 1.00 43.09 205 SER A CA 1
ATOM 1550 C C . SER A 1 205 ? -14.385 11.766 41.480 1.00 43.09 205 SER A C 1
ATOM 1552 O O . SER A 1 205 ? -13.601 11.322 40.632 1.00 43.09 205 SER A O 1
ATOM 1554 N N . SER A 1 206 ? -15.484 12.435 41.136 1.00 51.50 206 SER A N 1
ATOM 1555 C CA . SER A 1 206 ? -15.750 12.856 39.751 1.00 51.50 206 SER A CA 1
ATOM 1556 C C . SER A 1 206 ? -14.555 13.609 39.138 1.00 51.50 206 SER A C 1
ATOM 1558 O O . SER A 1 206 ? -14.310 13.515 37.939 1.00 51.50 206 SER A O 1
ATOM 1560 N N . THR A 1 207 ? -13.734 14.270 39.965 1.00 53.22 207 THR A N 1
ATOM 1561 C CA . THR A 1 207 ? -12.447 14.881 39.594 1.00 53.22 207 THR A CA 1
ATOM 1562 C C . THR A 1 207 ? -11.368 13.877 39.165 1.00 53.22 207 THR A C 1
ATOM 1564 O O . THR A 1 207 ? -10.660 14.142 38.207 1.00 53.22 207 THR A O 1
ATOM 1567 N N . SER A 1 208 ? -11.242 12.712 39.802 1.00 60.03 208 SER A N 1
ATOM 1568 C CA . SER A 1 208 ? -10.229 11.701 39.443 1.00 60.03 208 SER A CA 1
ATOM 1569 C C . SER A 1 208 ? -10.581 10.928 38.167 1.00 60.03 208 SER A C 1
ATOM 1571 O O . SER A 1 208 ? -9.697 10.619 37.366 1.00 60.03 208 SER A O 1
ATOM 1573 N N . ALA A 1 209 ? -11.872 10.651 37.947 1.00 60.62 209 ALA A N 1
ATOM 1574 C CA . ALA A 1 209 ? -12.361 10.046 36.714 1.00 60.62 209 ALA A CA 1
ATOM 1575 C C . ALA A 1 209 ? -12.241 11.036 35.549 1.00 60.62 209 ALA A C 1
ATOM 1577 O O . ALA A 1 209 ? -11.648 10.699 34.530 1.00 60.62 209 ALA A O 1
ATOM 1578 N N . SER A 1 210 ? -12.690 12.284 35.731 1.00 65.38 210 SER A N 1
ATOM 1579 C CA . SER A 1 210 ? -12.526 13.334 34.716 1.00 65.38 210 SER A CA 1
ATOM 1580 C C . SER A 1 210 ? -11.060 13.648 34.411 1.00 65.38 210 SER A C 1
ATOM 1582 O O . SER A 1 210 ? -10.726 13.863 33.251 1.00 65.38 210 SER A O 1
ATOM 1584 N N . GLU A 1 211 ? -10.153 13.595 35.393 1.00 71.69 211 GLU A N 1
ATOM 1585 C CA . GLU A 1 211 ? -8.714 13.744 35.142 1.00 71.69 211 GLU A CA 1
ATOM 1586 C C . GLU A 1 211 ? -8.147 12.579 34.312 1.00 71.69 211 GLU A C 1
ATOM 1588 O O . GLU A 1 211 ? -7.303 12.796 33.441 1.00 71.69 211 GLU A O 1
ATOM 1593 N N . ARG A 1 212 ? -8.612 11.341 34.536 1.00 69.12 212 ARG A N 1
ATOM 1594 C CA . ARG A 1 212 ? -8.226 10.180 33.712 1.00 69.12 212 ARG A CA 1
ATOM 1595 C C . ARG A 1 212 ? -8.768 10.279 32.291 1.00 69.12 212 ARG A C 1
ATOM 1597 O O . ARG A 1 212 ? -7.986 10.091 31.365 1.00 69.12 212 ARG A O 1
ATOM 1604 N N . VAL A 1 213 ? -10.043 10.637 32.129 1.00 72.56 213 VAL A N 1
ATOM 1605 C CA . VAL A 1 213 ? -10.656 10.918 30.819 1.00 72.56 213 VAL A CA 1
ATOM 1606 C C . VAL A 1 213 ? -9.853 11.985 30.084 1.00 72.56 213 VAL A C 1
ATOM 1608 O O . VAL A 1 213 ? -9.460 11.795 28.939 1.00 72.56 213 VAL A O 1
ATOM 1611 N N . TRP A 1 214 ? -9.550 13.094 30.759 1.00 77.25 214 TRP A N 1
ATOM 1612 C CA . TRP A 1 214 ? -8.801 14.198 30.174 1.00 77.25 214 TRP A CA 1
ATOM 1613 C C . TRP A 1 214 ? -7.376 13.799 29.781 1.00 77.25 214 TRP A C 1
ATOM 1615 O O . TRP A 1 214 ? -6.886 14.192 28.723 1.00 77.25 214 TRP A O 1
ATOM 1625 N N . ARG A 1 215 ? -6.703 12.996 30.615 1.00 78.06 215 ARG A N 1
ATOM 1626 C CA . ARG A 1 215 ? -5.374 12.457 30.308 1.00 78.06 215 ARG A CA 1
ATOM 1627 C C . ARG A 1 215 ? -5.427 11.529 29.091 1.00 78.06 215 ARG A C 1
ATOM 1629 O O . ARG A 1 215 ? -4.568 11.667 28.230 1.00 78.06 215 ARG A O 1
ATOM 1636 N N . TYR A 1 216 ? -6.430 10.656 29.002 1.00 75.12 216 TYR A N 1
ATOM 1637 C CA . TYR A 1 216 ? -6.633 9.775 27.851 1.00 75.12 216 TYR A CA 1
ATOM 1638 C C . TYR A 1 216 ? -6.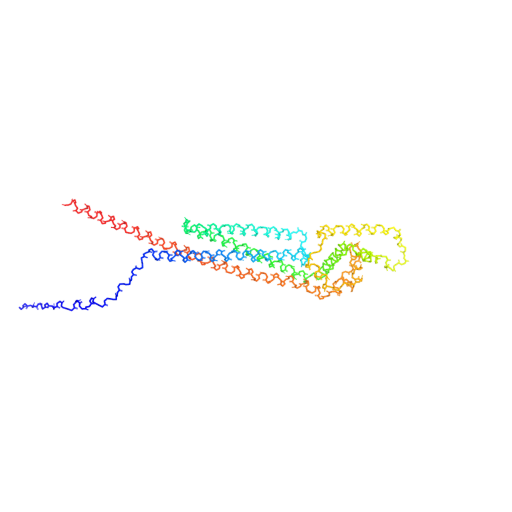919 10.580 26.576 1.00 75.12 216 TYR A C 1
ATOM 1640 O O . TYR A 1 216 ? -6.180 10.447 25.609 1.00 75.12 216 TYR A O 1
ATOM 1648 N N . CYS A 1 217 ? -7.877 11.515 26.611 1.00 80.25 217 CYS A N 1
ATOM 1649 C CA . CYS A 1 217 ? -8.152 12.417 25.489 1.00 80.25 217 CYS A CA 1
ATOM 1650 C C . CYS A 1 217 ? -6.901 13.167 25.029 1.00 80.25 217 CYS A C 1
ATOM 1652 O O . CYS A 1 217 ? -6.666 13.292 23.834 1.00 80.25 217 CYS A O 1
ATOM 1654 N N . ARG A 1 218 ? -6.076 13.663 25.959 1.00 81.94 218 ARG A N 1
ATOM 1655 C CA . ARG A 1 218 ? -4.825 14.341 25.604 1.00 81.94 218 ARG A CA 1
ATOM 1656 C C . ARG A 1 218 ? -3.854 13.400 24.895 1.00 81.94 218 ARG A C 1
ATOM 1658 O O . ARG A 1 218 ? -3.239 13.829 23.928 1.00 81.94 218 ARG A O 1
ATOM 1665 N N . THR A 1 219 ? -3.691 12.171 25.378 1.00 79.25 219 THR A N 1
ATOM 1666 C CA . THR A 1 219 ? -2.815 11.180 24.740 1.00 79.25 219 THR A CA 1
ATOM 1667 C C . THR A 1 219 ? -3.316 10.831 23.343 1.00 79.25 219 THR A C 1
ATOM 1669 O O . THR A 1 219 ? -2.559 10.971 22.391 1.00 79.25 219 THR A O 1
ATOM 1672 N N . GLU A 1 220 ? -4.598 10.500 23.196 1.00 76.31 220 GLU A N 1
ATOM 1673 C CA . GLU A 1 220 ? -5.178 10.144 21.896 1.00 76.31 220 GLU A CA 1
ATOM 1674 C C . GLU A 1 220 ? -5.141 11.308 20.904 1.00 76.31 220 GLU A C 1
ATOM 1676 O O . GLU A 1 220 ? -4.806 11.132 19.736 1.00 76.31 220 GLU A O 1
ATOM 1681 N N . LEU A 1 221 ? -5.421 12.533 21.356 1.00 78.44 221 LEU A N 1
ATOM 1682 C CA . LEU A 1 221 ? -5.286 13.714 20.506 1.00 78.44 221 LEU A CA 1
ATOM 1683 C C . LEU A 1 221 ? -3.828 13.962 20.109 1.00 78.44 221 LEU A C 1
ATOM 1685 O O . LEU A 1 221 ? -3.587 14.427 19.004 1.00 78.44 221 LEU A O 1
ATOM 1689 N N . VAL A 1 222 ? -2.842 13.661 20.954 1.00 76.56 222 VAL A N 1
ATOM 1690 C CA . VAL A 1 222 ? -1.430 13.750 20.551 1.00 76.56 222 VAL A CA 1
ATOM 1691 C C . VAL A 1 222 ? -1.099 12.678 19.511 1.00 76.56 222 VAL A C 1
ATOM 1693 O O . VAL A 1 222 ? -0.521 13.010 18.476 1.00 76.56 222 VAL A O 1
ATOM 1696 N N . ASP A 1 223 ? -1.523 11.434 19.732 1.00 69.69 223 ASP A N 1
ATOM 1697 C CA . ASP A 1 223 ? -1.255 10.305 18.833 1.00 69.69 223 ASP A CA 1
ATOM 1698 C C . ASP A 1 223 ? -1.942 10.466 17.466 1.00 69.69 223 ASP A C 1
ATOM 1700 O O . ASP A 1 223 ? -1.395 10.072 16.432 1.00 69.69 223 ASP A O 1
ATOM 1704 N N . HIS A 1 224 ? -3.099 11.130 17.433 1.00 67.44 224 HIS A N 1
ATOM 1705 C CA . HIS A 1 224 ? -3.851 11.438 16.219 1.00 67.44 224 HIS A CA 1
ATOM 1706 C C . HIS A 1 224 ? -3.606 12.857 15.666 1.00 67.44 224 HIS A C 1
ATOM 1708 O O . HIS A 1 224 ? -4.376 13.327 14.832 1.00 67.44 224 HIS A O 1
ATOM 1714 N N . ASN A 1 225 ? -2.555 13.582 16.079 1.00 72.44 225 ASN A N 1
ATOM 1715 C CA . ASN A 1 225 ? -2.290 14.964 15.621 1.00 72.44 225 ASN A CA 1
ATOM 1716 C C . ASN A 1 225 ? -3.507 15.914 15.751 1.00 72.44 225 ASN A C 1
ATOM 1718 O O . ASN A 1 225 ? -3.731 16.806 14.930 1.00 72.44 225 ASN A O 1
ATOM 1722 N N . GLY A 1 226 ? -4.318 15.705 16.780 1.00 69.75 226 GLY A N 1
ATOM 1723 C CA . GLY A 1 226 ? -5.471 16.512 17.151 1.00 69.75 226 GLY A CA 1
ATOM 1724 C C . GLY A 1 226 ? -6.729 16.246 16.331 1.00 69.75 226 GLY A C 1
ATOM 1725 O O . GLY A 1 226 ? -7.738 16.898 16.583 1.00 69.75 226 GLY A O 1
ATOM 1726 N N . SER A 1 227 ? -6.709 15.330 15.355 1.00 76.88 227 SER A N 1
ATOM 1727 C CA . SER A 1 227 ? -7.892 15.046 14.535 1.00 76.88 227 SER A CA 1
ATOM 1728 C C . SER A 1 227 ? -7.855 13.678 13.863 1.00 76.88 227 SER A C 1
ATOM 1730 O O . SER A 1 227 ? -6.807 13.145 13.513 1.00 76.88 227 SER A O 1
ATOM 1732 N N . LEU A 1 228 ? -9.035 13.123 13.611 1.00 80.31 228 LEU A N 1
ATOM 1733 C CA . LEU A 1 228 ? -9.159 11.911 12.814 1.00 80.31 228 LEU A CA 1
ATOM 1734 C C . LEU A 1 228 ? -8.951 12.194 11.324 1.00 80.31 228 LEU A C 1
ATOM 1736 O O . LEU A 1 228 ? -9.429 13.195 10.786 1.00 80.31 228 LEU A O 1
ATOM 1740 N N . LEU A 1 229 ? -8.306 11.257 10.627 1.00 79.31 229 LEU A N 1
ATOM 1741 C CA . LEU A 1 229 ? -8.218 11.283 9.168 1.00 79.31 229 LEU A CA 1
ATOM 1742 C C . LEU A 1 229 ? -9.622 11.177 8.551 1.00 79.31 229 LEU A C 1
ATOM 1744 O O . LEU A 1 229 ? -10.498 10.486 9.071 1.00 79.31 229 LEU A O 1
ATOM 1748 N N . MET A 1 230 ? -9.828 11.772 7.371 1.00 76.81 230 MET A N 1
ATOM 1749 C CA . MET A 1 230 ? -11.124 11.705 6.668 1.00 76.81 230 MET A CA 1
ATOM 1750 C C . MET A 1 230 ? -11.606 10.267 6.425 1.00 76.81 230 MET A C 1
ATOM 1752 O O . MET A 1 230 ? -12.804 9.998 6.451 1.00 76.81 230 MET A O 1
ATOM 1756 N N . THR A 1 231 ? -10.687 9.322 6.219 1.00 74.19 231 THR A N 1
ATOM 1757 C CA . THR A 1 231 ? -11.002 7.893 6.069 1.00 74.19 231 THR A CA 1
ATOM 1758 C C . THR A 1 231 ? -11.487 7.255 7.373 1.00 74.19 231 THR A C 1
ATOM 1760 O O . THR A 1 231 ? -12.391 6.423 7.337 1.00 74.19 231 THR A O 1
ATOM 1763 N N . GLN A 1 232 ? -10.936 7.667 8.516 1.00 83.00 232 GLN A N 1
ATOM 1764 C CA . GLN A 1 232 ? -11.357 7.224 9.848 1.00 83.00 232 GLN A CA 1
ATOM 1765 C C . GLN A 1 232 ? -12.727 7.806 10.213 1.00 83.00 232 GLN A C 1
ATOM 1767 O O . GLN A 1 232 ? -13.604 7.076 10.672 1.00 83.00 232 GLN A O 1
ATOM 1772 N N . LEU A 1 233 ? -12.957 9.089 9.910 1.00 84.06 233 LEU A N 1
ATOM 1773 C CA . LEU A 1 233 ? -14.269 9.728 10.062 1.00 84.06 233 LEU A CA 1
ATOM 1774 C C . LEU A 1 233 ? -15.333 9.061 9.187 1.00 84.06 233 LEU A C 1
ATOM 1776 O O . LEU A 1 233 ? -16.431 8.778 9.660 1.00 84.06 233 LEU A O 1
ATOM 1780 N N . ALA A 1 234 ? -15.011 8.762 7.925 1.00 84.12 234 ALA A N 1
ATOM 1781 C CA . ALA A 1 234 ? -15.920 8.055 7.026 1.00 84.12 234 ALA A CA 1
ATOM 1782 C C . ALA A 1 234 ? -16.234 6.633 7.519 1.00 84.12 234 ALA A C 1
ATOM 1784 O O . ALA A 1 234 ? -17.365 6.168 7.376 1.00 84.12 234 ALA A O 1
ATOM 1785 N N . PHE A 1 235 ? -15.258 5.947 8.124 1.00 86.06 235 PHE A N 1
ATOM 1786 C CA . PHE A 1 235 ? -15.485 4.653 8.761 1.00 86.06 235 PHE A CA 1
ATOM 1787 C C . PHE A 1 235 ? -16.440 4.770 9.945 1.00 86.06 235 PHE A C 1
ATOM 1789 O O . PHE A 1 235 ? -17.481 4.112 9.918 1.00 86.06 235 PHE A O 1
ATOM 1796 N N . LEU A 1 236 ? -16.147 5.643 10.915 1.00 88.50 236 LEU A N 1
ATOM 1797 C CA . LEU A 1 236 ? -17.009 5.870 12.078 1.00 88.50 236 LEU A CA 1
ATOM 1798 C C . LEU A 1 236 ? -18.425 6.278 11.671 1.00 88.50 236 LEU A C 1
ATOM 1800 O O . LEU A 1 236 ? -19.387 5.676 12.134 1.00 88.50 236 LEU A O 1
ATOM 1804 N N . GLY A 1 237 ? -18.557 7.233 10.746 1.00 86.69 237 GLY A N 1
ATOM 1805 C CA . GLY A 1 237 ? -19.852 7.694 10.239 1.00 86.69 237 GLY A CA 1
ATOM 1806 C C . GLY A 1 237 ? -20.640 6.623 9.480 1.00 86.69 237 GLY A C 1
ATOM 1807 O O . GLY A 1 237 ? -21.835 6.780 9.249 1.00 86.69 237 GLY A O 1
ATOM 1808 N N . SER A 1 238 ? -19.989 5.525 9.093 1.00 87.81 238 SER A N 1
ATOM 1809 C CA . SER A 1 238 ? -20.640 4.382 8.455 1.00 87.81 238 SER A CA 1
ATOM 1810 C C . SER A 1 238 ? -21.039 3.272 9.435 1.00 87.81 238 SER A C 1
ATOM 1812 O O . SER A 1 238 ? -21.716 2.323 9.030 1.00 87.81 238 SER A O 1
ATOM 1814 N N . CYS A 1 239 ? -20.608 3.364 10.692 1.00 90.81 239 CYS A N 1
ATOM 1815 C CA . CYS A 1 239 ? -20.943 2.432 11.759 1.00 90.81 239 CYS A CA 1
ATOM 1816 C C . CYS A 1 239 ? -22.171 2.915 12.542 1.00 90.81 239 CYS A C 1
ATOM 1818 O O . CYS A 1 239 ? -22.456 4.105 12.635 1.00 90.81 239 CYS A O 1
ATOM 1820 N N . ASN A 1 240 ? -22.889 1.976 13.147 1.00 90.12 240 ASN A N 1
ATOM 1821 C CA . ASN A 1 240 ? -23.936 2.259 14.111 1.00 90.12 240 ASN A CA 1
ATOM 1822 C C . ASN A 1 240 ? -23.304 2.557 15.480 1.00 90.12 240 ASN A C 1
ATOM 1824 O O . ASN A 1 240 ? -22.780 1.658 16.146 1.00 90.12 240 ASN A O 1
ATOM 1828 N N . THR A 1 241 ? -23.349 3.825 15.882 1.00 86.94 241 THR A N 1
ATOM 1829 C CA . THR A 1 241 ? -22.948 4.300 17.211 1.00 86.94 241 THR A CA 1
ATOM 1830 C C . THR A 1 241 ? -24.193 4.454 18.077 1.00 86.94 241 THR A C 1
ATOM 1832 O O . THR A 1 241 ? -25.079 5.244 17.752 1.00 86.94 241 THR A O 1
ATOM 1835 N N . THR A 1 242 ? -24.264 3.713 19.180 1.00 88.81 242 THR A N 1
ATOM 1836 C CA . THR A 1 242 ? -25.348 3.820 20.168 1.00 88.81 242 THR A CA 1
ATOM 1837 C C . THR A 1 242 ? -24.754 4.167 21.527 1.00 88.81 242 THR A C 1
ATOM 1839 O O . THR A 1 242 ? -23.597 3.834 21.778 1.00 88.81 242 THR A O 1
ATOM 1842 N N . ASN A 1 243 ? -25.547 4.748 22.432 1.00 85.25 243 ASN A N 1
ATOM 1843 C CA . ASN A 1 243 ? -25.086 5.073 23.790 1.00 85.25 243 ASN A CA 1
ATOM 1844 C C . ASN A 1 243 ? -24.514 3.848 24.516 1.00 85.25 243 ASN A C 1
ATOM 1846 O O . ASN A 1 243 ? -23.586 3.956 25.304 1.00 85.25 243 ASN A O 1
ATOM 1850 N N . THR A 1 244 ? -25.036 2.658 24.228 1.00 85.69 244 THR A N 1
ATOM 1851 C CA . THR A 1 244 ? -24.532 1.411 24.802 1.00 85.69 244 THR A CA 1
ATOM 1852 C C . THR A 1 244 ? -23.126 1.062 24.305 1.00 85.69 244 THR A C 1
ATOM 1854 O O . THR A 1 244 ? -22.293 0.641 25.104 1.00 85.69 244 THR A O 1
ATOM 1857 N N . VAL A 1 245 ? -22.849 1.250 23.010 1.00 88.75 245 VAL A N 1
ATOM 1858 C CA . VAL A 1 245 ? -21.506 1.044 22.436 1.00 88.75 245 VAL A CA 1
ATOM 1859 C C . VAL A 1 245 ? -20.539 2.097 22.965 1.00 88.75 245 VAL A C 1
ATOM 1861 O O . VAL A 1 245 ? -19.412 1.762 23.317 1.00 88.75 245 VAL A O 1
ATOM 1864 N N . ASP A 1 246 ? -20.994 3.347 23.072 1.00 88.62 246 ASP A N 1
ATOM 1865 C CA . ASP A 1 246 ? -20.199 4.432 23.640 1.00 88.62 246 ASP A CA 1
ATOM 1866 C C . ASP A 1 246 ? -19.822 4.097 25.098 1.00 88.62 246 ASP A C 1
ATOM 1868 O O . ASP A 1 246 ? -18.639 4.062 25.431 1.00 88.62 246 ASP A O 1
ATOM 1872 N N . ASN A 1 247 ? -20.783 3.697 25.935 1.00 85.56 247 ASN A N 1
ATOM 1873 C CA . ASN A 1 247 ? -20.523 3.252 27.311 1.00 85.56 247 ASN A CA 1
ATOM 1874 C C . ASN A 1 247 ? -19.574 2.046 27.384 1.00 85.56 247 ASN A C 1
ATOM 1876 O O . ASN A 1 247 ? -18.724 1.966 28.271 1.00 85.56 247 ASN A O 1
ATOM 1880 N N . TRP A 1 248 ? -19.703 1.096 26.453 1.00 88.81 248 TRP A N 1
ATOM 1881 C CA . TRP A 1 248 ? -18.795 -0.046 26.375 1.00 88.81 248 TRP A CA 1
ATOM 1882 C C . TRP A 1 248 ? -17.358 0.411 26.094 1.00 88.81 248 TRP A C 1
ATOM 1884 O O . TRP A 1 248 ? -16.436 -0.018 26.787 1.00 88.81 248 TRP A O 1
ATOM 1894 N N . CYS A 1 249 ? -17.170 1.323 25.138 1.00 88.00 249 CYS A N 1
ATOM 1895 C CA . CYS A 1 249 ? -15.867 1.895 24.808 1.00 88.00 249 CYS A CA 1
ATOM 1896 C C . CYS A 1 249 ? -15.284 2.745 25.950 1.00 88.00 249 CYS A C 1
ATOM 1898 O O . CYS A 1 249 ? -14.083 2.673 26.211 1.00 88.00 249 CYS A O 1
ATOM 1900 N N . GLY A 1 250 ? -16.108 3.502 26.680 1.00 83.94 250 GLY A N 1
ATOM 1901 C CA . GLY A 1 250 ? -15.662 4.237 27.869 1.00 83.94 250 GLY A CA 1
ATOM 1902 C C . GLY A 1 250 ? -15.194 3.311 28.996 1.00 83.94 250 GLY A C 1
ATOM 1903 O O . GLY A 1 250 ? -14.157 3.547 29.616 1.00 83.94 250 GLY A O 1
ATOM 1904 N N . ASN A 1 251 ? -15.897 2.196 29.217 1.00 81.75 251 ASN A N 1
ATOM 1905 C CA . ASN A 1 251 ? -15.462 1.168 30.166 1.00 81.75 251 ASN A CA 1
ATOM 1906 C C . ASN A 1 251 ? -14.153 0.495 29.719 1.00 81.75 251 ASN A C 1
ATOM 1908 O O . ASN A 1 251 ? -13.249 0.316 30.538 1.00 81.75 251 ASN A O 1
ATOM 1912 N N . TYR A 1 252 ? -14.042 0.157 28.430 1.00 81.62 252 TYR A N 1
ATOM 1913 C CA . TYR A 1 252 ? -12.840 -0.431 27.835 1.00 81.62 252 TYR A CA 1
ATOM 1914 C C . TYR A 1 252 ? -11.613 0.473 28.032 1.00 81.62 252 TYR A C 1
ATOM 1916 O O . TYR A 1 252 ? -10.612 0.055 28.612 1.00 81.62 252 TYR A O 1
ATOM 1924 N N . THR A 1 253 ? -11.720 1.747 27.652 1.00 77.50 253 THR A N 1
ATOM 1925 C CA . THR A 1 253 ? -10.625 2.733 27.749 1.00 77.50 253 THR A CA 1
ATOM 1926 C C . THR A 1 253 ? -10.223 3.062 29.190 1.00 77.50 253 THR A C 1
ATOM 1928 O O . THR A 1 253 ? -9.070 3.397 29.456 1.00 77.50 253 THR A O 1
ATOM 1931 N N . MET A 1 254 ? -11.129 2.888 30.156 1.00 75.12 254 MET A N 1
ATOM 1932 C CA . MET A 1 254 ? -10.822 2.973 31.591 1.00 75.12 254 MET A CA 1
ATOM 1933 C C . MET A 1 254 ? -10.130 1.726 32.162 1.00 75.12 254 MET A C 1
ATOM 1935 O O . MET A 1 254 ? -9.828 1.689 33.360 1.00 75.12 254 MET A O 1
ATOM 1939 N N . GLY A 1 255 ? -9.878 0.703 31.341 1.00 71.88 255 GLY A N 1
ATOM 1940 C CA . GLY A 1 255 ? -9.294 -0.568 31.769 1.00 71.88 255 GLY A CA 1
ATOM 1941 C C . GLY A 1 255 ? -10.252 -1.423 32.600 1.00 71.88 255 GLY A C 1
ATOM 1942 O O . GLY A 1 255 ? -9.808 -2.256 33.394 1.00 71.88 255 GLY A O 1
ATOM 1943 N N . LEU A 1 256 ? -11.565 -1.203 32.471 1.00 74.31 256 LEU A N 1
ATOM 1944 C CA . LEU A 1 256 ? -12.575 -2.038 33.117 1.00 74.31 256 LEU A CA 1
ATOM 1945 C C . LEU A 1 256 ? -12.826 -3.297 32.288 1.00 74.31 256 LEU A C 1
ATOM 1947 O O . LEU A 1 256 ? -12.642 -3.315 31.069 1.00 74.31 256 LEU A O 1
ATOM 1951 N N . SER A 1 257 ? -13.272 -4.365 32.958 1.00 69.31 257 SER A N 1
ATOM 1952 C CA . SER A 1 257 ? -13.540 -5.638 32.293 1.00 69.31 257 SER A CA 1
ATOM 1953 C C . SER A 1 257 ? -14.610 -5.458 31.222 1.00 69.31 257 SER A C 1
ATOM 1955 O O . SER A 1 257 ? -15.789 -5.256 31.515 1.00 69.31 257 SER A O 1
ATOM 1957 N N . SER A 1 258 ? -14.192 -5.563 29.975 1.00 69.88 258 SER A N 1
ATOM 1958 C CA . SER A 1 258 ? -15.024 -5.399 28.797 1.00 69.88 258 SER A CA 1
ATOM 1959 C C . SER A 1 258 ? -14.933 -6.710 28.035 1.00 69.88 258 SER A C 1
ATOM 1961 O O . SER A 1 258 ? -13.920 -7.049 27.434 1.00 69.88 258 SER A O 1
ATOM 1963 N N . ASN A 1 259 ? -15.983 -7.528 28.133 1.00 78.38 259 ASN A N 1
ATOM 1964 C CA . ASN A 1 259 ? -16.021 -8.772 27.376 1.00 78.38 259 ASN A CA 1
ATOM 1965 C C . ASN A 1 259 ? -16.104 -8.411 25.890 1.00 78.38 259 ASN A C 1
ATOM 1967 O O . ASN A 1 259 ? -17.127 -7.886 25.440 1.00 78.38 259 ASN A O 1
ATOM 1971 N N . ALA A 1 260 ? -15.043 -8.707 25.139 1.00 75.62 260 ALA A N 1
ATOM 1972 C CA . ALA A 1 260 ? -14.962 -8.443 23.709 1.00 75.62 260 ALA A CA 1
ATOM 1973 C C . ALA A 1 260 ? -16.099 -9.101 22.925 1.00 75.62 260 ALA A C 1
ATOM 1975 O O . ALA A 1 260 ? -16.506 -8.564 21.901 1.00 75.62 260 ALA A O 1
ATOM 1976 N N . SER A 1 261 ? -16.656 -10.203 23.446 1.00 81.38 261 SER A N 1
ATOM 1977 C CA . SER A 1 261 ? -17.798 -10.944 22.892 1.00 81.38 261 SER A CA 1
ATOM 1978 C C . SER A 1 261 ? -19.167 -10.492 23.426 1.00 81.38 261 SER A C 1
ATOM 1980 O O . SER A 1 261 ? -20.170 -11.166 23.193 1.00 81.38 261 SER A O 1
ATOM 1982 N N . SER A 1 262 ? -19.235 -9.379 24.162 1.00 84.75 262 SER A N 1
ATOM 1983 C CA . SER A 1 262 ? -20.501 -8.814 24.643 1.00 84.75 262 SER A CA 1
ATOM 1984 C C . SER A 1 262 ? -21.445 -8.504 23.472 1.00 84.75 262 SER A C 1
ATOM 1986 O O . SER A 1 262 ? -20.986 -8.002 22.446 1.00 84.75 262 SER A O 1
ATOM 1988 N N . PRO A 1 263 ? -22.771 -8.702 23.601 1.00 86.38 263 PRO A N 1
ATOM 1989 C CA . PRO A 1 263 ? -23.725 -8.249 22.583 1.00 86.38 263 PRO A CA 1
ATOM 1990 C C . PRO A 1 263 ? -23.722 -6.721 22.398 1.00 86.38 263 PRO A C 1
ATOM 1992 O O . PRO A 1 263 ? -24.292 -6.219 21.433 1.00 86.38 263 PRO A O 1
ATOM 1995 N N . LEU A 1 264 ? -23.083 -5.990 23.316 1.00 87.69 264 LEU A N 1
ATOM 1996 C CA . LEU A 1 264 ? -23.006 -4.532 23.338 1.00 87.69 264 LEU A CA 1
ATOM 1997 C C . LEU A 1 264 ? -21.666 -3.988 22.820 1.00 87.69 264 LEU A C 1
ATOM 1999 O O . LEU A 1 264 ? -21.495 -2.773 22.758 1.00 87.69 264 LEU A O 1
ATOM 2003 N N . SER A 1 265 ? -20.711 -4.856 22.475 1.00 89.19 265 SER A N 1
ATOM 2004 C CA . SER A 1 265 ? -19.415 -4.414 21.958 1.00 89.19 265 SER A CA 1
ATOM 2005 C C . SER A 1 265 ? -19.517 -3.945 20.498 1.00 89.19 265 SER A C 1
ATOM 2007 O O . SER A 1 265 ? -20.447 -4.337 19.775 1.00 89.19 265 SER A O 1
ATOM 2009 N N . PRO A 1 266 ? -18.559 -3.124 20.030 1.00 91.88 266 PRO A N 1
ATOM 2010 C CA . PRO A 1 266 ? -18.546 -2.620 18.663 1.00 91.88 266 PRO A CA 1
ATOM 2011 C C . PRO A 1 266 ? -18.715 -3.703 17.594 1.00 91.88 266 PRO A C 1
ATOM 2013 O O . PRO A 1 266 ? -19.509 -3.506 16.670 1.00 91.88 266 PRO A O 1
ATOM 2016 N N . PHE A 1 267 ? -18.033 -4.851 17.710 1.00 92.88 267 PHE A N 1
ATOM 2017 C CA . PHE A 1 267 ? -18.136 -5.925 16.712 1.00 92.88 267 PHE A CA 1
ATOM 2018 C C . PHE A 1 267 ? -19.559 -6.508 16.627 1.00 92.88 267 PHE A C 1
ATOM 2020 O O . PHE A 1 267 ? -20.044 -6.761 15.522 1.00 92.88 267 PHE A O 1
ATOM 2027 N N . SER A 1 268 ? -20.242 -6.684 17.767 1.00 92.44 268 SER A N 1
ATOM 2028 C CA . SER A 1 268 ? -21.600 -7.245 17.839 1.00 92.44 268 SER A CA 1
ATOM 2029 C C . SER A 1 268 ? -22.635 -6.310 17.229 1.00 92.44 268 SER A C 1
ATOM 2031 O O . SER A 1 268 ? -23.543 -6.757 16.527 1.00 92.44 268 SER A O 1
ATOM 2033 N N . VAL A 1 269 ? -22.491 -5.007 17.476 1.00 94.19 269 VAL A N 1
ATOM 2034 C CA . VAL A 1 269 ? -23.410 -3.980 16.964 1.00 94.19 269 VAL A CA 1
ATOM 2035 C C . VAL A 1 269 ? -23.129 -3.656 15.492 1.00 94.19 269 VAL A C 1
ATOM 2037 O O . VAL A 1 269 ? -24.038 -3.262 14.759 1.00 94.19 269 VAL A O 1
ATOM 2040 N N . ASN A 1 270 ? -21.895 -3.882 15.024 1.00 93.31 270 ASN A N 1
ATOM 2041 C CA . ASN A 1 270 ? -21.447 -3.572 13.665 1.00 93.31 270 ASN A CA 1
ATOM 2042 C C . ASN A 1 270 ? -20.886 -4.790 12.897 1.00 93.31 270 ASN A C 1
ATOM 2044 O O . ASN A 1 270 ? -19.796 -4.706 12.316 1.00 93.31 270 ASN A O 1
ATOM 2048 N N . PRO A 1 271 ? -21.629 -5.908 12.775 1.00 93.31 271 PRO A N 1
ATOM 2049 C CA . PRO A 1 271 ? -21.095 -7.152 12.214 1.00 93.31 271 PRO A CA 1
ATOM 2050 C C . PRO A 1 271 ? -20.726 -7.024 10.729 1.00 93.31 271 PRO A C 1
ATOM 2052 O O . PRO A 1 271 ? -19.778 -7.648 10.249 1.00 93.31 271 PRO A O 1
ATOM 2055 N N . GLY A 1 272 ? -21.447 -6.180 9.982 1.00 92.44 272 GLY A N 1
ATOM 2056 C CA . GLY A 1 272 ? -21.128 -5.887 8.585 1.00 92.44 272 GLY A CA 1
ATOM 2057 C C . GLY A 1 272 ? -19.795 -5.153 8.427 1.00 92.44 272 GLY A C 1
ATOM 2058 O O . GLY A 1 272 ? -19.030 -5.466 7.519 1.00 92.44 272 GLY A O 1
ATOM 2059 N N . LYS A 1 273 ? -19.487 -4.217 9.333 1.00 89.56 273 LYS A N 1
ATOM 2060 C CA . LYS A 1 273 ? -18.236 -3.447 9.306 1.00 89.56 273 LYS A CA 1
ATOM 2061 C C . LYS A 1 273 ? -17.061 -4.264 9.794 1.00 89.56 273 LYS A C 1
ATOM 2063 O O . LYS A 1 273 ? -16.015 -4.200 9.164 1.00 89.56 273 LYS A O 1
ATOM 2068 N N . TYR A 1 274 ? -17.266 -5.105 10.802 1.00 90.19 274 TYR A N 1
ATOM 2069 C CA . TYR A 1 274 ? -16.296 -6.117 11.201 1.00 90.19 274 TYR A CA 1
ATOM 2070 C C . TYR A 1 274 ? -15.930 -7.047 10.030 1.00 90.19 274 TYR A C 1
ATOM 2072 O O . TYR A 1 274 ? -14.756 -7.229 9.714 1.00 90.19 274 TYR A O 1
ATOM 2080 N N . ARG A 1 275 ? -16.923 -7.552 9.284 1.00 90.38 275 ARG A N 1
ATOM 2081 C CA . ARG A 1 275 ? -16.669 -8.371 8.083 1.00 90.38 275 ARG A CA 1
ATOM 2082 C C . ARG A 1 275 ? -15.955 -7.594 6.971 1.00 90.38 275 ARG A C 1
ATOM 2084 O O . ARG A 1 275 ? -15.102 -8.147 6.272 1.00 90.38 275 ARG A O 1
ATOM 2091 N N . SER A 1 276 ? -16.305 -6.326 6.758 1.00 87.38 276 SER A N 1
ATOM 2092 C CA . SER A 1 276 ? -15.567 -5.478 5.815 1.00 87.38 276 SER A CA 1
ATOM 2093 C C . SER A 1 276 ? -14.124 -5.298 6.266 1.00 87.38 276 SER A C 1
ATOM 2095 O O . SER A 1 276 ? -13.228 -5.506 5.459 1.00 87.38 276 SER A O 1
ATOM 2097 N N . PHE A 1 277 ? -13.892 -5.033 7.550 1.00 83.56 277 PHE A N 1
ATOM 2098 C CA . PHE A 1 277 ? -12.566 -4.894 8.140 1.00 83.56 277 PHE A CA 1
ATOM 2099 C C . PHE A 1 277 ? -11.709 -6.144 7.887 1.00 83.56 277 PHE A C 1
ATOM 2101 O O . PHE A 1 277 ? -10.614 -6.015 7.356 1.00 83.56 277 PHE A O 1
ATOM 2108 N N . GLN A 1 278 ? -12.264 -7.346 8.086 1.00 86.81 278 GLN A N 1
ATOM 2109 C CA . GLN A 1 278 ? -11.600 -8.625 7.782 1.00 86.81 278 GLN A CA 1
ATOM 2110 C C . GLN A 1 278 ? -11.241 -8.832 6.301 1.00 86.81 278 GLN A C 1
ATOM 2112 O O . GLN A 1 278 ? -10.329 -9.593 5.986 1.00 86.81 278 GLN A O 1
ATOM 2117 N N . THR A 1 279 ? -11.995 -8.251 5.363 1.00 84.94 279 THR A N 1
ATOM 2118 C CA . THR A 1 279 ? -11.884 -8.623 3.939 1.00 84.94 279 THR A CA 1
ATOM 2119 C C . THR A 1 279 ? -11.388 -7.509 3.034 1.00 84.94 279 THR A C 1
ATOM 2121 O O . THR A 1 279 ? -10.890 -7.795 1.947 1.00 84.94 279 THR A O 1
ATOM 2124 N N . GLU A 1 280 ? -11.522 -6.248 3.424 1.00 81.19 280 GLU A N 1
ATOM 2125 C CA . GLU A 1 280 ? -11.224 -5.104 2.566 1.00 81.19 280 GLU A CA 1
ATOM 2126 C C . GLU A 1 280 ? -9.722 -4.878 2.418 1.00 81.19 280 GLU A C 1
ATOM 2128 O O . GLU A 1 280 ? -9.242 -4.703 1.297 1.00 81.19 280 GLU A O 1
ATOM 2133 N N . TRP A 1 281 ? -8.973 -4.970 3.517 1.00 77.38 281 TRP A N 1
ATOM 2134 C CA . TRP A 1 281 ? -7.517 -4.877 3.486 1.00 77.38 281 TRP A CA 1
ATOM 2135 C C . TRP A 1 281 ? -6.878 -5.944 2.574 1.00 77.38 281 TRP A C 1
ATOM 2137 O O . TRP A 1 281 ? -6.216 -5.562 1.604 1.00 77.38 281 TRP A O 1
ATOM 2147 N N . PRO A 1 282 ? -7.146 -7.259 2.739 1.00 78.81 282 PRO A N 1
ATOM 2148 C CA . PRO A 1 282 ? -6.542 -8.268 1.869 1.00 78.81 282 PRO A CA 1
ATOM 2149 C C . PRO A 1 282 ? -7.027 -8.166 0.415 1.00 78.81 282 PRO A C 1
ATOM 2151 O O . PRO A 1 282 ? -6.265 -8.463 -0.507 1.00 78.81 282 PRO A O 1
ATOM 2154 N N . LYS A 1 283 ? -8.262 -7.699 0.164 1.00 83.06 283 LYS A N 1
ATOM 2155 C CA . LYS A 1 283 ? -8.735 -7.408 -1.204 1.00 83.06 283 LYS A CA 1
ATOM 2156 C C . LYS A 1 283 ? -7.908 -6.307 -1.868 1.00 83.06 283 LYS A C 1
ATOM 2158 O O . LYS A 1 283 ? -7.542 -6.462 -3.032 1.00 83.06 283 LYS A O 1
ATOM 2163 N N . ARG A 1 284 ? -7.609 -5.222 -1.147 1.00 78.12 284 ARG A N 1
ATOM 2164 C CA . ARG A 1 284 ? -6.786 -4.112 -1.655 1.00 78.12 284 ARG A CA 1
ATOM 2165 C C . ARG A 1 284 ? -5.346 -4.555 -1.897 1.00 78.12 284 ARG A C 1
ATOM 2167 O O . ARG A 1 284 ? -4.859 -4.391 -3.009 1.00 78.12 284 ARG A O 1
ATOM 2174 N N . VAL A 1 285 ? -4.721 -5.232 -0.931 1.00 79.62 285 VAL A N 1
ATOM 2175 C CA . VAL A 1 285 ? -3.353 -5.763 -1.086 1.00 79.62 285 VAL A CA 1
ATOM 2176 C C . VAL A 1 285 ? -3.257 -6.730 -2.270 1.00 79.62 285 VAL A C 1
ATOM 2178 O O . VAL A 1 285 ? -2.305 -6.674 -3.047 1.00 79.62 285 VAL A O 1
ATOM 2181 N N . ARG A 1 286 ? -4.262 -7.588 -2.483 1.00 83.50 286 ARG A N 1
ATOM 2182 C CA . ARG A 1 286 ? -4.306 -8.492 -3.645 1.00 83.50 286 ARG A CA 1
ATOM 2183 C C . ARG A 1 286 ? -4.381 -7.743 -4.978 1.00 83.50 286 ARG A C 1
ATOM 2185 O O . ARG A 1 286 ? -3.770 -8.164 -5.956 1.00 83.50 286 ARG A O 1
ATOM 2192 N N . LEU A 1 287 ? -5.144 -6.659 -5.031 1.00 84.06 287 LEU A N 1
ATOM 2193 C CA . LEU A 1 287 ? -5.285 -5.835 -6.228 1.00 84.06 287 LEU A CA 1
ATOM 2194 C C . LEU A 1 287 ? -3.988 -5.059 -6.517 1.00 84.06 287 LEU A C 1
ATOM 2196 O O . LEU A 1 287 ? -3.522 -5.056 -7.656 1.00 84.06 287 LEU A O 1
ATOM 2200 N N . ASP A 1 288 ? -3.345 -4.514 -5.485 1.00 80.00 288 ASP A N 1
ATOM 2201 C CA . ASP A 1 288 ? -2.057 -3.823 -5.602 1.00 80.00 288 ASP A CA 1
ATOM 2202 C C . ASP A 1 288 ? -0.927 -4.778 -6.018 1.00 80.00 288 ASP A C 1
ATOM 2204 O O . ASP A 1 288 ? -0.173 -4.489 -6.948 1.00 80.00 288 ASP A O 1
ATOM 2208 N N . THR A 1 289 ? -0.842 -5.961 -5.401 1.00 84.94 289 THR A N 1
ATOM 2209 C CA . THR A 1 289 ? 0.140 -6.998 -5.775 1.00 84.94 289 THR A CA 1
ATOM 2210 C C . THR A 1 289 ? -0.084 -7.530 -7.187 1.00 84.94 289 THR A C 1
ATOM 2212 O O . THR A 1 289 ? 0.887 -7.819 -7.886 1.00 84.94 289 THR A O 1
ATOM 2215 N N . PHE A 1 290 ? -1.334 -7.612 -7.650 1.00 86.62 290 PHE A N 1
ATOM 2216 C CA . PHE A 1 290 ? -1.642 -7.968 -9.033 1.00 86.62 290 PHE A CA 1
ATOM 2217 C C . PHE A 1 290 ? -1.093 -6.928 -10.021 1.00 86.62 290 PHE A C 1
ATOM 2219 O O . PHE A 1 290 ? -0.391 -7.297 -10.967 1.00 86.62 290 PHE A O 1
ATOM 2226 N N . TYR A 1 291 ? -1.334 -5.634 -9.781 1.00 82.69 291 TYR A N 1
ATOM 2227 C CA . TYR A 1 291 ? -0.766 -4.569 -10.615 1.00 82.69 291 TYR A CA 1
ATOM 2228 C C . TYR A 1 291 ? 0.761 -4.551 -10.569 1.00 82.69 291 TYR A C 1
ATOM 2230 O O . TYR A 1 291 ? 1.408 -4.463 -11.616 1.00 82.69 291 TYR A O 1
ATOM 2238 N N . LEU A 1 292 ? 1.346 -4.701 -9.381 1.00 84.81 292 LEU A N 1
ATOM 2239 C CA . LEU A 1 292 ? 2.792 -4.785 -9.205 1.00 84.81 292 LEU A CA 1
ATOM 2240 C C . LEU A 1 292 ? 3.384 -5.980 -9.972 1.00 84.81 292 LEU A C 1
ATOM 2242 O O . LEU A 1 292 ? 4.436 -5.853 -10.599 1.00 84.81 292 LEU A O 1
ATOM 2246 N N . GLY A 1 293 ? 2.681 -7.115 -9.986 1.00 86.50 293 GLY A N 1
ATOM 2247 C CA . GLY A 1 293 ? 3.041 -8.306 -10.753 1.00 86.50 293 GLY A CA 1
ATOM 2248 C C . GLY A 1 293 ? 3.030 -8.071 -12.265 1.00 86.50 293 GLY A C 1
ATOM 2249 O O . GLY A 1 293 ? 3.996 -8.428 -12.939 1.00 86.50 293 GLY A O 1
ATOM 2250 N N . ILE A 1 294 ? 1.995 -7.412 -12.802 1.00 87.12 294 ILE A N 1
ATOM 2251 C CA . ILE A 1 294 ? 1.943 -7.027 -14.22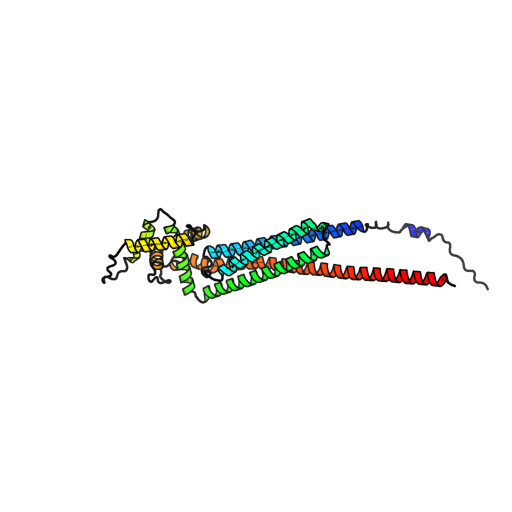7 1.00 87.12 294 ILE A CA 1
ATOM 2252 C C . ILE A 1 294 ? 3.145 -6.149 -14.581 1.00 87.12 294 ILE A C 1
ATOM 2254 O O . ILE A 1 294 ? 3.841 -6.396 -15.567 1.00 87.12 294 ILE A O 1
ATOM 2258 N N . VAL A 1 295 ? 3.415 -5.140 -13.755 1.00 84.69 295 VAL A N 1
ATOM 2259 C CA . VAL A 1 295 ? 4.535 -4.219 -13.952 1.00 84.69 295 VAL A CA 1
ATOM 2260 C C . VAL A 1 295 ? 5.875 -4.959 -13.917 1.00 84.69 295 VAL A C 1
ATOM 2262 O O . VAL A 1 295 ? 6.720 -4.734 -14.785 1.00 84.69 295 VAL A O 1
ATOM 2265 N N . LEU A 1 296 ? 6.059 -5.885 -12.975 1.00 88.56 296 LEU A N 1
ATOM 2266 C CA . LEU A 1 296 ? 7.257 -6.715 -12.875 1.00 88.56 296 LEU A CA 1
ATOM 2267 C C . LEU A 1 296 ? 7.472 -7.561 -14.139 1.00 88.56 296 LEU A C 1
ATOM 2269 O O . LEU A 1 296 ? 8.587 -7.601 -14.660 1.00 88.56 296 LEU A O 1
ATOM 2273 N N . VAL A 1 297 ? 6.418 -8.191 -14.668 1.00 89.88 297 VAL A N 1
ATOM 2274 C CA . VAL A 1 297 ? 6.487 -8.954 -15.927 1.00 89.88 297 VAL A CA 1
ATOM 2275 C C . VAL A 1 297 ? 6.898 -8.047 -17.087 1.00 89.88 297 VAL A C 1
ATOM 2277 O O . VAL A 1 297 ? 7.803 -8.399 -17.845 1.00 89.88 297 VAL A O 1
ATOM 2280 N N . CYS A 1 298 ? 6.312 -6.853 -17.199 1.00 85.00 298 CYS A N 1
ATOM 2281 C CA . CYS A 1 298 ? 6.701 -5.873 -18.214 1.00 85.00 298 CYS A CA 1
ATOM 2282 C C . CYS A 1 298 ? 8.184 -5.482 -18.097 1.00 85.00 298 CYS A C 1
ATOM 2284 O O . CYS A 1 298 ? 8.904 -5.490 -19.096 1.00 85.00 298 CYS A O 1
ATOM 2286 N N . LEU A 1 299 ? 8.673 -5.196 -16.886 1.00 85.19 299 LEU A N 1
ATOM 2287 C CA . LEU A 1 299 ? 10.082 -4.867 -16.648 1.00 85.19 299 LEU A CA 1
ATOM 2288 C C . LEU A 1 299 ? 11.017 -6.041 -16.977 1.00 85.19 299 LEU A C 1
ATOM 2290 O O . LEU A 1 299 ? 12.084 -5.827 -17.551 1.00 85.19 299 LEU A O 1
ATOM 2294 N N . LEU A 1 300 ? 10.616 -7.280 -16.679 1.00 88.81 300 LEU A N 1
ATOM 2295 C CA . LEU A 1 300 ? 11.365 -8.482 -17.052 1.00 88.81 300 LEU A CA 1
ATOM 2296 C C . LEU A 1 300 ? 11.450 -8.651 -18.575 1.00 88.81 300 LEU A C 1
ATOM 2298 O O . LEU A 1 300 ? 12.533 -8.918 -19.096 1.00 88.81 300 LEU A O 1
ATOM 2302 N N . LEU A 1 301 ? 10.352 -8.441 -19.306 1.00 86.25 301 LEU A N 1
ATOM 2303 C CA . LEU A 1 301 ? 10.345 -8.483 -20.774 1.00 86.25 301 LEU A CA 1
ATOM 2304 C C . LEU A 1 301 ? 11.240 -7.395 -21.383 1.00 86.25 301 LEU A C 1
ATOM 2306 O O . LEU A 1 301 ? 11.993 -7.664 -22.325 1.00 86.25 301 LEU A O 1
ATOM 2310 N N . LEU A 1 302 ? 11.217 -6.185 -20.815 1.00 83.31 302 LEU A N 1
ATOM 2311 C CA . LEU A 1 302 ? 12.131 -5.107 -21.201 1.00 83.31 302 LEU A CA 1
ATOM 2312 C C . LEU A 1 302 ? 13.585 -5.480 -20.915 1.00 83.31 302 LEU A C 1
ATOM 2314 O O . LEU A 1 302 ? 14.452 -5.249 -21.759 1.00 83.31 302 LEU A O 1
ATOM 2318 N N . CYS A 1 303 ? 13.856 -6.109 -19.771 1.00 85.81 303 CYS A N 1
ATOM 2319 C CA . CYS A 1 303 ? 15.164 -6.666 -19.467 1.00 85.81 303 CYS A CA 1
ATOM 2320 C C . CYS A 1 303 ? 15.610 -7.657 -20.559 1.00 85.81 303 CYS A C 1
ATOM 2322 O O . CYS A 1 303 ? 16.663 -7.470 -21.176 1.00 85.81 303 CYS A O 1
ATOM 2324 N N . PHE A 1 304 ? 14.819 -8.690 -20.845 1.00 85.88 304 PHE A N 1
ATOM 2325 C CA . PHE A 1 304 ? 15.179 -9.680 -21.865 1.00 85.88 304 PHE A CA 1
ATOM 2326 C C . PHE A 1 304 ? 15.439 -9.031 -23.229 1.00 85.88 304 PHE A C 1
ATOM 2328 O O . PHE A 1 304 ? 16.474 -9.294 -23.845 1.00 85.88 304 PHE A O 1
ATOM 2335 N N . SER A 1 305 ? 14.579 -8.101 -23.644 1.00 81.50 305 SER A N 1
ATOM 2336 C CA . SER A 1 305 ? 14.738 -7.354 -24.898 1.00 81.50 305 SER A CA 1
ATOM 2337 C C . SER A 1 305 ? 16.049 -6.558 -24.927 1.00 81.50 305 SER A C 1
ATOM 2339 O O . SER A 1 305 ? 16.827 -6.649 -25.874 1.00 81.50 305 SER A O 1
ATOM 2341 N N . MET A 1 306 ? 16.370 -5.841 -23.850 1.00 78.31 306 MET A N 1
ATOM 2342 C CA . MET A 1 306 ? 17.613 -5.068 -23.741 1.00 78.31 306 MET A CA 1
ATOM 2343 C C . MET A 1 306 ? 18.869 -5.945 -23.759 1.00 78.31 306 MET A C 1
ATOM 2345 O O . MET A 1 306 ? 19.897 -5.543 -24.313 1.00 78.31 306 MET A O 1
ATOM 2349 N N . ARG A 1 307 ? 18.798 -7.147 -23.177 1.00 82.75 307 ARG A N 1
ATOM 2350 C CA . ARG A 1 307 ? 19.892 -8.122 -23.216 1.00 82.75 307 ARG A CA 1
ATOM 2351 C C . ARG A 1 307 ? 20.150 -8.611 -24.640 1.00 82.75 307 ARG A C 1
ATOM 2353 O O . ARG A 1 307 ? 21.299 -8.573 -25.068 1.00 82.75 307 ARG A O 1
ATOM 2360 N N . THR A 1 308 ? 19.100 -8.974 -25.381 1.00 80.88 308 THR A N 1
ATOM 2361 C CA . THR A 1 308 ? 19.234 -9.428 -26.780 1.00 80.88 308 THR A CA 1
ATOM 2362 C C . THR A 1 308 ? 19.885 -8.364 -27.668 1.00 80.88 308 THR A C 1
ATOM 2364 O O . THR A 1 308 ? 20.894 -8.641 -28.307 1.00 80.88 308 THR A O 1
ATOM 2367 N N . ILE A 1 309 ? 19.437 -7.103 -27.582 1.00 74.94 309 ILE A N 1
ATOM 2368 C CA . ILE A 1 309 ? 20.022 -5.975 -28.334 1.00 74.94 309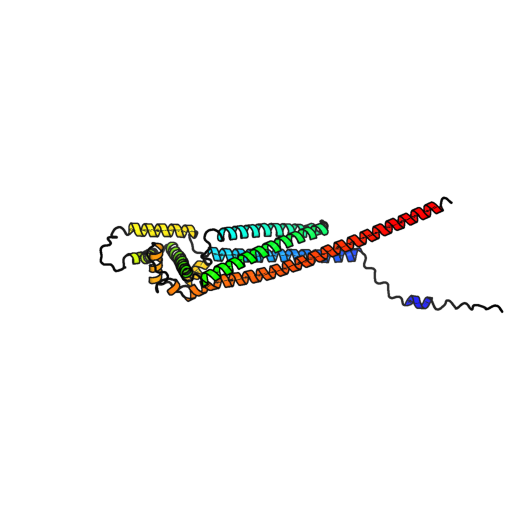 ILE A CA 1
ATOM 2369 C C . ILE A 1 309 ? 21.515 -5.791 -28.016 1.00 74.94 309 ILE A C 1
ATOM 2371 O O . ILE A 1 309 ? 22.325 -5.474 -28.892 1.00 74.94 309 ILE A O 1
ATOM 2375 N N . LYS A 1 310 ? 21.896 -5.961 -26.746 1.00 72.88 310 LYS A N 1
ATOM 2376 C CA . LYS A 1 310 ? 23.290 -5.835 -26.311 1.00 72.88 310 LYS A CA 1
ATOM 2377 C C . LYS A 1 310 ? 24.164 -6.961 -26.863 1.00 72.88 310 LYS A C 1
ATOM 2379 O O . LYS A 1 310 ? 25.307 -6.691 -27.243 1.00 72.88 310 LYS A O 1
ATOM 2384 N N . ASP A 1 311 ? 23.652 -8.185 -26.882 1.00 77.00 311 ASP A N 1
ATOM 2385 C CA . ASP A 1 311 ? 24.379 -9.360 -27.359 1.00 77.00 311 ASP A CA 1
ATOM 2386 C C . ASP A 1 311 ? 24.510 -9.340 -28.895 1.00 77.00 311 ASP A C 1
ATOM 2388 O O . ASP A 1 311 ? 25.621 -9.510 -29.403 1.00 77.00 311 ASP A O 1
ATOM 2392 N N . ASP A 1 312 ? 23.458 -8.949 -29.622 1.00 73.56 312 ASP A N 1
ATOM 2393 C CA . ASP A 1 312 ? 23.497 -8.729 -31.078 1.00 73.56 312 ASP A CA 1
ATOM 2394 C C . ASP A 1 312 ? 24.491 -7.623 -31.460 1.00 73.56 312 ASP A C 1
ATOM 2396 O O . ASP A 1 312 ? 25.287 -7.761 -32.391 1.00 73.56 312 ASP A O 1
ATOM 2400 N N . GLY A 1 313 ? 24.510 -6.524 -30.697 1.00 65.44 313 GLY A N 1
ATOM 2401 C CA . GLY A 1 313 ? 25.457 -5.429 -30.904 1.00 65.44 313 GLY A CA 1
ATOM 2402 C C . GLY A 1 313 ? 26.919 -5.826 -30.663 1.00 65.44 313 GLY A C 1
ATOM 2403 O O . GLY A 1 313 ? 27.816 -5.272 -31.303 1.00 65.44 313 GLY A O 1
ATOM 2404 N N . ARG A 1 314 ? 27.180 -6.782 -29.761 1.00 67.62 314 ARG A N 1
ATOM 2405 C CA . ARG A 1 314 ? 28.524 -7.345 -29.542 1.00 67.62 314 ARG A CA 1
ATOM 2406 C C . ARG A 1 314 ? 28.922 -8.302 -30.658 1.00 67.62 314 ARG A C 1
ATOM 2408 O O . ARG A 1 314 ? 30.039 -8.183 -31.153 1.00 67.62 314 ARG A O 1
ATOM 2415 N N . ALA A 1 315 ? 28.023 -9.198 -31.064 1.00 61.97 315 ALA A N 1
ATOM 2416 C CA . ALA A 1 315 ? 28.263 -10.131 -32.162 1.00 61.97 315 ALA A CA 1
ATOM 2417 C C . ALA A 1 315 ? 28.554 -9.386 -33.474 1.00 61.97 315 ALA A C 1
ATOM 2419 O O . ALA A 1 315 ? 29.516 -9.708 -34.171 1.00 61.97 315 ALA A O 1
ATOM 2420 N N . ALA A 1 316 ? 27.799 -8.319 -33.755 1.00 58.12 316 ALA A N 1
ATOM 2421 C CA . ALA A 1 316 ? 28.040 -7.460 -34.909 1.00 58.12 316 ALA A CA 1
ATOM 2422 C C . ALA A 1 316 ? 29.428 -6.796 -34.861 1.00 58.12 316 ALA A C 1
ATOM 2424 O O . ALA A 1 316 ? 30.146 -6.831 -35.856 1.00 58.12 316 ALA A O 1
ATOM 2425 N N . ARG A 1 317 ? 29.850 -6.238 -33.714 1.00 61.22 317 ARG A N 1
ATOM 2426 C CA . ARG A 1 317 ? 31.194 -5.636 -33.584 1.00 61.22 317 ARG A CA 1
ATOM 2427 C C . ARG A 1 317 ? 32.320 -6.648 -33.748 1.00 61.22 317 ARG A C 1
ATOM 2429 O O . ARG A 1 317 ? 33.267 -6.352 -34.463 1.00 61.22 317 ARG A O 1
ATOM 2436 N N . ALA A 1 318 ? 32.197 -7.828 -33.143 1.00 58.91 318 ALA A N 1
ATOM 2437 C CA . ALA A 1 318 ? 33.192 -8.889 -33.291 1.00 58.91 318 ALA A CA 1
ATOM 2438 C C . ALA A 1 318 ? 33.326 -9.342 -34.758 1.00 58.91 318 ALA A C 1
ATOM 2440 O O . ALA A 1 318 ? 34.431 -9.598 -35.229 1.00 58.91 318 ALA A O 1
ATOM 2441 N N . GLY A 1 319 ? 32.215 -9.384 -35.503 1.00 52.47 319 GLY A N 1
ATOM 2442 C CA . GLY A 1 319 ? 32.229 -9.648 -36.942 1.00 52.47 319 GLY A CA 1
ATOM 2443 C C . GLY A 1 319 ? 32.932 -8.553 -37.752 1.00 52.47 319 GLY A C 1
ATOM 2444 O O . GLY A 1 319 ? 33.729 -8.871 -38.631 1.00 52.47 319 GLY A O 1
ATOM 2445 N N . PHE A 1 320 ? 32.683 -7.276 -37.440 1.00 52.69 320 PHE A N 1
ATOM 2446 C CA . PHE A 1 320 ? 33.345 -6.146 -38.107 1.00 52.69 320 PHE A CA 1
ATOM 2447 C C . PHE A 1 320 ? 34.855 -6.100 -37.834 1.00 52.69 320 PHE A C 1
ATOM 2449 O O . PHE A 1 320 ? 35.622 -5.955 -38.783 1.00 52.69 320 PHE A O 1
ATOM 2456 N N . GLU A 1 321 ? 35.291 -6.307 -36.587 1.00 57.00 321 GLU A N 1
ATOM 2457 C CA . GLU A 1 321 ? 36.722 -6.375 -36.244 1.00 57.00 321 GLU A CA 1
ATOM 2458 C C . GLU A 1 321 ? 37.418 -7.539 -36.969 1.00 57.00 321 GLU A C 1
ATOM 2460 O O . GLU A 1 321 ? 38.529 -7.385 -37.471 1.00 57.00 321 GLU A O 1
ATOM 2465 N N . LEU A 1 322 ? 36.752 -8.691 -37.119 1.00 56.50 322 LEU A N 1
ATOM 2466 C CA . LEU A 1 322 ? 37.302 -9.830 -37.861 1.00 56.50 322 LEU A CA 1
ATOM 2467 C C . LEU A 1 322 ? 37.470 -9.531 -39.364 1.00 56.50 322 LEU A C 1
ATOM 2469 O O . LEU A 1 322 ? 38.422 -10.004 -39.989 1.00 56.50 322 LEU A O 1
ATOM 2473 N N . VAL A 1 323 ? 36.549 -8.764 -39.954 1.00 56.72 323 VAL A N 1
ATOM 2474 C CA . VAL A 1 323 ? 36.619 -8.343 -41.364 1.00 56.72 323 VAL A CA 1
ATOM 2475 C C . VAL A 1 323 ? 37.710 -7.290 -41.569 1.00 56.72 323 VAL A C 1
ATOM 2477 O O . VAL A 1 323 ? 38.457 -7.384 -42.542 1.00 56.72 323 VAL A O 1
ATOM 2480 N N . GLU A 1 324 ? 37.850 -6.337 -40.648 1.00 53.16 324 GLU A N 1
ATOM 2481 C CA . GLU A 1 324 ? 38.883 -5.295 -40.695 1.00 53.16 324 GLU A CA 1
ATOM 2482 C C . GLU A 1 324 ? 40.296 -5.866 -40.498 1.00 53.16 324 GLU A C 1
ATOM 2484 O O . GLU A 1 324 ? 41.227 -5.500 -41.218 1.00 53.16 324 GLU A O 1
ATOM 2489 N N . VAL A 1 325 ? 40.461 -6.841 -39.598 1.00 63.41 325 VAL A N 1
ATOM 2490 C CA . VAL A 1 325 ? 41.734 -7.561 -39.430 1.00 63.41 325 VAL A CA 1
ATOM 2491 C C . VAL A 1 325 ? 42.063 -8.388 -40.678 1.00 63.41 325 VAL A C 1
ATOM 2493 O O . VAL A 1 325 ? 43.203 -8.391 -41.135 1.00 63.41 325 VAL A O 1
ATOM 2496 N N . LYS A 1 326 ? 41.079 -9.055 -41.298 1.00 60.28 326 LYS A N 1
ATOM 2497 C CA . LYS A 1 326 ? 41.311 -9.788 -42.556 1.00 60.28 326 LYS A CA 1
ATOM 2498 C C . LYS A 1 326 ? 41.687 -8.868 -43.717 1.00 60.28 326 LYS A C 1
ATOM 2500 O O . LYS A 1 326 ? 42.548 -9.242 -44.510 1.00 60.28 326 LYS A O 1
ATOM 2505 N N . SER A 1 327 ? 41.072 -7.690 -43.834 1.00 60.12 327 SER A N 1
ATOM 2506 C CA . SER A 1 327 ? 41.390 -6.748 -44.912 1.00 60.12 327 SER A CA 1
ATOM 2507 C C . SER A 1 327 ? 42.771 -6.113 -44.734 1.00 60.12 327 SER A C 1
ATOM 2509 O O . SER A 1 327 ? 43.497 -5.968 -45.715 1.00 60.12 327 SER A O 1
ATOM 2511 N N . THR A 1 328 ? 43.179 -5.809 -43.498 1.00 67.12 328 THR A N 1
ATOM 2512 C CA . THR A 1 328 ? 44.532 -5.307 -43.200 1.00 67.12 328 THR A CA 1
ATOM 2513 C C . THR A 1 328 ? 45.610 -6.367 -43.404 1.00 67.12 328 THR A C 1
ATOM 2515 O O . THR A 1 328 ? 46.657 -6.049 -43.968 1.00 67.12 328 THR A O 1
ATOM 2518 N N . VAL A 1 329 ? 45.361 -7.627 -43.031 1.00 67.94 329 VAL A N 1
ATOM 2519 C CA . VAL A 1 329 ? 46.285 -8.741 -43.322 1.00 67.94 329 VAL A CA 1
ATOM 2520 C C . VAL A 1 329 ? 46.398 -8.974 -44.832 1.00 67.94 329 VAL A C 1
ATOM 2522 O O . VAL A 1 329 ? 47.506 -9.009 -45.355 1.00 67.94 329 VAL A O 1
ATOM 2525 N N . ALA A 1 330 ? 45.281 -9.007 -45.565 1.00 60.69 330 ALA A N 1
ATOM 2526 C CA . ALA A 1 330 ? 45.304 -9.157 -47.023 1.00 60.69 330 ALA A CA 1
ATOM 2527 C C . ALA A 1 330 ? 46.002 -7.983 -47.740 1.00 60.69 330 ALA A C 1
ATOM 2529 O O . ALA A 1 330 ? 46.693 -8.179 -48.740 1.00 60.69 330 ALA A O 1
ATOM 2530 N N . ALA A 1 331 ? 45.850 -6.755 -47.235 1.00 64.50 331 ALA A N 1
ATOM 2531 C CA . ALA A 1 331 ? 46.563 -5.591 -47.757 1.00 64.50 331 ALA A CA 1
ATOM 2532 C C . ALA A 1 331 ? 48.075 -5.673 -47.488 1.00 64.50 331 ALA A C 1
ATOM 2534 O O . ALA A 1 331 ? 48.870 -5.284 -48.346 1.00 64.50 331 ALA A O 1
ATOM 2535 N N . ARG A 1 332 ? 48.474 -6.211 -46.330 1.00 69.44 332 ARG A N 1
ATOM 2536 C CA . ARG A 1 332 ? 49.880 -6.423 -45.971 1.00 69.44 332 ARG A CA 1
ATOM 2537 C C . ARG A 1 332 ? 50.536 -7.510 -46.825 1.00 69.44 332 ARG A C 1
ATOM 2539 O O . ARG A 1 332 ? 51.607 -7.261 -47.370 1.00 69.44 332 ARG A O 1
ATOM 2546 N N . ASP A 1 333 ? 49.872 -8.645 -47.024 1.00 69.31 333 ASP A N 1
ATOM 2547 C CA . ASP A 1 333 ? 50.384 -9.739 -47.863 1.00 69.31 333 ASP A CA 1
ATOM 2548 C C . ASP A 1 333 ? 50.540 -9.300 -49.331 1.00 69.31 333 ASP A C 1
ATOM 2550 O O . ASP A 1 333 ? 51.522 -9.634 -49.998 1.00 69.31 333 ASP A O 1
ATOM 2554 N N . ASN A 1 334 ? 49.618 -8.468 -49.832 1.00 65.19 334 ASN A N 1
ATOM 2555 C CA . ASN A 1 334 ? 49.748 -7.856 -51.156 1.00 65.19 334 ASN A CA 1
ATOM 2556 C C . ASN A 1 334 ? 50.919 -6.861 -51.236 1.00 65.19 334 ASN A C 1
ATOM 2558 O O . ASN A 1 334 ? 51.587 -6.797 -52.268 1.00 65.19 334 ASN A O 1
ATOM 2562 N N . ALA A 1 335 ? 51.201 -6.102 -50.175 1.00 60.34 335 ALA A N 1
ATOM 2563 C CA . ALA A 1 335 ? 52.336 -5.180 -50.143 1.00 60.34 335 ALA A CA 1
ATOM 2564 C C . ALA A 1 335 ? 53.689 -5.921 -50.123 1.00 60.34 335 ALA A C 1
ATOM 2566 O O . ALA A 1 335 ? 54.602 -5.555 -50.867 1.00 60.34 335 ALA A O 1
ATOM 2567 N N . GLU A 1 336 ? 53.805 -7.004 -49.350 1.00 65.62 336 GLU A N 1
ATOM 2568 C CA . GLU A 1 336 ? 55.014 -7.844 -49.291 1.00 65.62 336 GLU A CA 1
ATOM 2569 C C . GLU A 1 336 ? 55.235 -8.630 -50.607 1.00 65.62 336 GLU A C 1
ATOM 2571 O O . GLU A 1 336 ? 56.370 -8.789 -51.079 1.00 65.62 336 GLU A O 1
ATOM 2576 N N . GLY A 1 337 ? 54.153 -9.035 -51.285 1.00 57.50 337 GLY A N 1
ATOM 2577 C CA . GLY A 1 337 ? 54.198 -9.627 -52.629 1.00 57.50 337 GLY A CA 1
ATOM 2578 C C . GLY A 1 337 ? 54.647 -8.657 -53.732 1.00 57.50 337 GLY A C 1
ATOM 2579 O O . GLY A 1 337 ? 55.294 -9.066 -54.699 1.00 57.50 337 GLY A O 1
ATOM 2580 N N . ILE A 1 338 ? 54.349 -7.362 -53.590 1.00 57.69 338 ILE A N 1
ATOM 2581 C CA . ILE A 1 338 ? 54.838 -6.324 -54.508 1.00 57.69 338 ILE A CA 1
ATOM 2582 C C . ILE A 1 338 ? 56.328 -6.063 -54.260 1.00 57.69 338 ILE A C 1
ATOM 2584 O O . ILE A 1 338 ? 57.099 -6.031 -55.214 1.00 57.69 338 ILE A O 1
ATOM 2588 N N . GLN A 1 339 ? 56.760 -5.969 -53.000 1.00 56.00 339 GLN A N 1
ATOM 2589 C CA . GLN A 1 339 ? 58.153 -5.669 -52.645 1.00 56.00 339 GLN A CA 1
ATOM 2590 C C . GLN A 1 339 ? 59.142 -6.775 -53.065 1.00 56.00 339 GLN A C 1
ATOM 2592 O O . GLN A 1 339 ? 60.274 -6.491 -53.452 1.00 56.00 339 GLN A O 1
ATOM 2597 N N . SER A 1 340 ? 58.701 -8.035 -53.059 1.00 55.84 340 SER A N 1
ATOM 2598 C CA . SER A 1 340 ? 59.491 -9.187 -53.518 1.00 55.84 340 SER A CA 1
ATOM 2599 C C . SER A 1 340 ? 59.587 -9.313 -55.047 1.00 55.84 340 SER A C 1
ATOM 2601 O O . SER A 1 340 ? 60.518 -9.947 -55.545 1.00 55.84 340 SER A O 1
ATOM 2603 N N . ARG A 1 341 ? 58.681 -8.679 -55.809 1.00 55.34 341 ARG A N 1
ATOM 2604 C CA . ARG A 1 341 ? 58.779 -8.581 -57.278 1.00 55.34 341 ARG A CA 1
ATOM 2605 C C . ARG A 1 341 ? 59.686 -7.450 -57.752 1.00 55.34 341 ARG A C 1
ATOM 2607 O O . ARG A 1 341 ? 60.224 -7.563 -58.843 1.00 55.34 341 ARG A O 1
ATOM 2614 N N . THR A 1 342 ? 59.883 -6.400 -56.958 1.00 56.59 342 THR A N 1
ATOM 2615 C CA . THR A 1 342 ? 60.762 -5.270 -57.317 1.00 56.59 342 THR A CA 1
ATOM 2616 C C . THR A 1 342 ? 62.251 -5.537 -57.057 1.00 56.59 342 THR A C 1
ATOM 2618 O O . THR A 1 342 ? 63.087 -4.747 -57.479 1.00 56.59 342 THR A O 1
ATOM 2621 N N . LEU A 1 343 ? 62.589 -6.623 -56.351 1.00 50.72 343 LEU A N 1
ATOM 2622 C CA . LEU A 1 343 ? 63.962 -7.018 -55.991 1.00 50.72 343 LEU A CA 1
ATOM 2623 C C . LEU A 1 343 ? 64.517 -8.194 -56.827 1.00 50.72 343 LEU A C 1
ATOM 2625 O O . LEU A 1 343 ? 65.560 -8.747 -56.479 1.00 50.72 343 LEU A O 1
ATOM 2629 N N . ARG A 1 344 ? 63.839 -8.586 -57.911 1.00 46.69 344 ARG A N 1
ATOM 2630 C CA . ARG A 1 344 ? 64.345 -9.523 -58.931 1.00 46.69 344 ARG A CA 1
ATOM 2631 C C . ARG A 1 344 ? 64.547 -8.805 -60.253 1.00 46.69 344 ARG A C 1
ATOM 2633 O O . ARG A 1 344 ? 65.505 -9.184 -60.953 1.00 46.69 344 ARG A O 1
#